Protein AF-A0A0R2RGR4-F1 (afdb_monomer_lite)

Foldseek 3Di:
DDDFAPCCVVVVFDPPDCVRDDDLVSQKAFPDWFFWKKWWAFQDDDDQKTWIWIDTPDDIDIDIDGAFFKWWWAQDPVGIDIDRDPVVLQVVQDPPDHPSDTWIKHFHDKAWDWDWDQDPVVRDTDTDTQIWTWMWTPFQQTDIDTWGQDPVSPTPTDMAGFIFTKMAGPPPPPGIDDRDTQRDWDDDPNWIWHFPDDDRAWTWIATPPPRDIGIGGHD

Organism: NCBI:txid1655590

pLDDT: mean 77.42, std 14.48, range [37.5, 94.25]

Sequence (219 aa):
MAFTNLEEFEKKTDPRDPKSSPSKWVKVKIASVDPAKMAVSFSGKSEGRYTLRFKSVRKPKDVDVVIGDQLWVLATGKGVEIVKSAEEAKAKAGGTNACPHAIAIGVKEYKEDKGIKMDERTKTENEYDDSALVLERKDGLGGTVALKIDERGKSRGVEWSVGDVRLISLVPGEGEMGPFRVGQTFPYAERTFGVMEATGQKVTLRIEPGGEMVTILPK

Radius of gyration: 21.57 Å; chains: 1; bounding box: 55×38×68 Å

Structure (mmCIF, N/CA/C/O backbone):
data_AF-A0A0R2RGR4-F1
#
_entry.id   AF-A0A0R2RGR4-F1
#
loop_
_atom_site.group_PDB
_atom_site.id
_atom_site.type_symbol
_atom_site.label_atom_id
_atom_site.label_alt_id
_atom_site.label_comp_id
_atom_site.label_asym_id
_atom_site.label_entity_id
_atom_site.label_seq_id
_atom_site.pdbx_PDB_ins_code
_atom_site.Cartn_x
_atom_site.Cartn_y
_atom_site.Cartn_z
_atom_site.occupancy
_atom_site.B_iso_or_equiv
_atom_site.auth_seq_id
_atom_site.auth_comp_id
_atom_site.auth_asym_id
_atom_site.auth_atom_id
_atom_site.pdbx_PDB_model_num
ATOM 1 N N . MET A 1 1 ? 34.657 -7.736 -15.053 1.00 39.34 1 MET A N 1
ATOM 2 C CA . MET A 1 1 ? 33.292 -8.067 -15.516 1.00 39.34 1 MET A CA 1
ATOM 3 C C . MET A 1 1 ? 32.496 -8.431 -14.280 1.00 39.34 1 MET A C 1
ATOM 5 O O . MET A 1 1 ? 32.871 -9.384 -13.618 1.00 39.34 1 MET A O 1
ATOM 9 N N . ALA A 1 2 ? 31.526 -7.602 -13.899 1.00 37.50 2 ALA A N 1
ATOM 10 C CA . ALA A 1 2 ? 30.761 -7.776 -12.667 1.00 37.50 2 ALA A CA 1
ATOM 11 C C . ALA A 1 2 ? 29.381 -8.339 -13.015 1.00 37.50 2 ALA A C 1
ATOM 13 O O . ALA A 1 2 ? 28.654 -7.728 -13.805 1.00 37.50 2 ALA A O 1
ATOM 14 N N . PHE A 1 3 ? 29.077 -9.506 -12.452 1.00 43.38 3 PHE A N 1
ATOM 15 C CA . PHE A 1 3 ? 27.769 -10.149 -12.511 1.00 43.38 3 PHE A CA 1
ATOM 16 C C . PHE A 1 3 ? 26.695 -9.192 -11.974 1.00 43.38 3 PHE A C 1
ATOM 18 O O . PHE A 1 3 ? 26.941 -8.433 -11.038 1.00 43.38 3 PHE A O 1
ATOM 25 N N . THR A 1 4 ? 25.536 -9.161 -12.626 1.00 50.09 4 THR A N 1
ATOM 26 C CA . THR A 1 4 ? 24.473 -8.170 -12.397 1.00 50.09 4 THR A CA 1
ATOM 27 C C . THR A 1 4 ? 23.305 -8.703 -11.573 1.00 50.09 4 THR A C 1
ATOM 29 O O . THR A 1 4 ? 22.439 -7.923 -11.181 1.00 50.09 4 THR A O 1
ATOM 32 N N . ASN A 1 5 ? 23.316 -10.003 -11.265 1.00 54.22 5 ASN A N 1
ATOM 33 C CA . ASN A 1 5 ? 22.366 -10.682 -10.388 1.00 54.22 5 ASN A CA 1
ATOM 34 C C . ASN A 1 5 ? 23.015 -11.941 -9.755 1.00 54.22 5 ASN A C 1
ATOM 36 O O . ASN A 1 5 ? 23.989 -12.474 -10.289 1.00 54.22 5 ASN A O 1
ATOM 40 N N . LEU A 1 6 ? 22.473 -12.422 -8.630 1.00 52.12 6 LEU A N 1
ATOM 41 C CA . LEU A 1 6 ? 22.938 -13.584 -7.861 1.00 52.12 6 LEU A CA 1
ATOM 42 C C . LEU A 1 6 ? 22.940 -14.878 -8.699 1.00 52.12 6 LEU A C 1
ATOM 44 O O . LEU A 1 6 ? 23.890 -15.651 -8.634 1.00 52.12 6 LEU A O 1
ATOM 48 N N . GLU A 1 7 ? 21.941 -15.063 -9.569 1.00 51.47 7 GLU A N 1
ATOM 49 C CA . GLU A 1 7 ? 21.897 -16.207 -10.494 1.00 51.47 7 GLU A CA 1
ATOM 50 C C . GLU A 1 7 ? 23.059 -16.220 -11.498 1.00 51.47 7 GLU A C 1
ATOM 52 O O . GLU A 1 7 ? 23.574 -17.291 -11.818 1.00 51.47 7 GLU A O 1
ATOM 57 N N . GLU A 1 8 ? 23.494 -15.054 -11.994 1.00 49.50 8 GLU A N 1
ATOM 58 C CA . GLU A 1 8 ? 24.638 -14.976 -12.914 1.00 49.50 8 GLU A CA 1
ATOM 59 C C . GLU A 1 8 ? 25.951 -15.343 -12.205 1.00 49.50 8 GLU A C 1
ATOM 61 O O . GLU A 1 8 ? 26.842 -15.934 -12.819 1.00 49.50 8 GLU A O 1
ATOM 66 N N . PHE A 1 9 ? 26.063 -15.024 -10.911 1.00 52.41 9 PHE A N 1
ATOM 67 C CA . PHE A 1 9 ? 27.214 -15.381 -10.082 1.00 52.41 9 PHE A CA 1
ATOM 68 C C . PHE A 1 9 ? 27.264 -16.890 -9.796 1.00 52.41 9 PHE A C 1
ATOM 70 O O . PHE A 1 9 ? 28.331 -17.498 -9.879 1.00 52.41 9 PHE A O 1
ATOM 77 N N . GLU A 1 10 ? 26.116 -17.511 -9.517 1.00 53.00 10 GLU A N 1
ATOM 78 C CA . GLU A 1 10 ? 26.036 -18.941 -9.197 1.00 53.00 10 GLU A CA 1
ATOM 79 C C . GLU A 1 10 ? 26.157 -19.849 -10.432 1.00 53.00 10 GLU A C 1
ATOM 81 O O . GLU A 1 10 ? 26.767 -20.917 -10.349 1.00 53.00 10 GLU A O 1
ATOM 86 N N . LYS A 1 11 ? 25.630 -19.438 -11.597 1.00 55.47 11 LYS A N 1
ATOM 87 C CA . LYS A 1 11 ? 25.557 -20.299 -12.796 1.00 55.47 11 LYS A CA 1
ATOM 88 C C . LYS A 1 11 ? 26.727 -20.170 -13.782 1.00 55.47 11 LYS A C 1
ATOM 90 O O . LYS A 1 11 ? 26.746 -20.909 -14.763 1.00 55.47 11 LYS A O 1
ATOM 95 N N . LYS A 1 12 ? 27.712 -19.286 -13.549 1.00 53.50 12 LYS A N 1
ATOM 96 C CA . LYS A 1 12 ? 28.886 -19.071 -14.437 1.00 53.50 12 LYS A CA 1
ATOM 97 C C . LYS A 1 12 ? 28.521 -18.911 -15.929 1.00 53.50 12 LYS A C 1
ATOM 99 O O . LYS A 1 12 ? 29.231 -19.402 -16.804 1.00 53.50 12 LYS A O 1
ATOM 104 N N . THR A 1 13 ? 27.410 -18.251 -16.234 1.00 49.69 13 THR A N 1
ATOM 105 C CA . THR A 1 13 ? 26.952 -18.041 -17.616 1.00 49.69 13 THR A CA 1
ATOM 106 C C . THR A 1 13 ? 27.739 -16.928 -18.309 1.00 49.69 13 THR A C 1
ATOM 108 O O . THR A 1 13 ? 28.077 -15.927 -17.675 1.00 49.69 13 THR A O 1
ATOM 111 N N . ASP A 1 14 ? 28.021 -17.085 -19.609 1.00 47.53 14 ASP A N 1
ATOM 112 C CA . ASP A 1 14 ? 28.746 -16.086 -20.405 1.00 47.53 14 ASP A CA 1
ATOM 113 C C . ASP A 1 14 ? 27.842 -14.870 -20.712 1.00 47.53 14 ASP A C 1
ATOM 115 O O . ASP A 1 14 ? 26.842 -15.010 -21.425 1.00 47.53 14 ASP A O 1
ATOM 119 N N . PRO A 1 15 ? 28.185 -13.660 -20.230 1.00 46.03 15 PRO A N 1
ATOM 120 C CA . PRO A 1 15 ? 27.394 -12.446 -20.439 1.00 46.03 15 PRO A CA 1
ATOM 121 C C . PRO A 1 15 ? 27.375 -11.941 -21.895 1.00 46.03 15 PRO A C 1
ATOM 123 O O . PRO A 1 15 ? 26.730 -10.928 -22.179 1.00 46.03 15 PRO A O 1
ATOM 126 N N . ARG A 1 16 ? 28.096 -12.589 -22.822 1.00 47.25 16 ARG A N 1
ATOM 127 C CA . ARG A 1 16 ? 28.163 -12.224 -24.248 1.00 47.25 16 ARG A CA 1
ATOM 128 C C . ARG A 1 16 ? 27.383 -13.158 -25.174 1.00 47.25 16 ARG A C 1
ATOM 130 O O . ARG A 1 16 ? 27.209 -12.800 -26.337 1.00 47.25 16 ARG A O 1
ATOM 137 N N . ASP A 1 17 ? 26.885 -14.296 -24.689 1.00 47.41 17 ASP A N 1
ATOM 138 C CA . ASP A 1 17 ? 26.067 -15.219 -25.482 1.00 47.41 17 ASP A CA 1
ATOM 139 C C . ASP A 1 17 ? 24.559 -15.010 -25.195 1.00 47.41 17 ASP A C 1
ATOM 141 O O . ASP A 1 17 ? 24.085 -15.297 -24.089 1.00 47.41 17 ASP A O 1
ATOM 145 N N . PRO A 1 18 ? 23.762 -14.533 -26.175 1.00 44.47 18 PRO A N 1
ATOM 146 C CA . PRO A 1 18 ? 22.318 -14.338 -26.034 1.00 44.47 18 PRO A CA 1
ATOM 147 C C . PRO A 1 18 ? 21.523 -15.625 -25.769 1.00 44.47 18 PRO A C 1
ATOM 149 O O . PRO A 1 18 ? 20.381 -15.524 -25.322 1.00 44.47 18 PRO A O 1
ATOM 152 N N . LYS A 1 19 ? 22.084 -16.807 -26.074 1.00 45.72 19 LYS A N 1
ATOM 153 C CA . LYS A 1 19 ? 21.464 -18.123 -25.833 1.00 45.72 19 LYS A CA 1
ATOM 154 C C . LYS A 1 19 ? 21.898 -18.761 -24.511 1.00 45.72 19 LYS A C 1
ATOM 156 O O . LYS A 1 19 ? 21.168 -19.603 -23.999 1.00 45.72 19 LYS A O 1
ATOM 161 N N . SER A 1 20 ? 23.043 -18.351 -23.960 1.00 39.31 20 SER A N 1
ATOM 162 C CA . SER A 1 20 ? 23.521 -18.759 -22.629 1.00 39.31 20 SER A CA 1
ATOM 163 C C . SER A 1 20 ? 23.151 -17.764 -21.521 1.00 39.31 20 SER A C 1
ATOM 165 O O . SER A 1 20 ? 23.358 -18.066 -20.345 1.00 39.31 20 SER A O 1
ATOM 167 N N . SER A 1 21 ? 22.641 -16.579 -21.872 1.00 39.69 21 SER A N 1
ATOM 168 C CA . SER A 1 21 ? 22.222 -15.558 -20.909 1.00 39.69 21 SER A CA 1
ATOM 169 C C . SER A 1 21 ? 20.973 -16.007 -20.147 1.00 39.69 21 SER A C 1
ATOM 171 O O . SER A 1 21 ? 20.024 -16.478 -20.785 1.00 39.69 21 SER A O 1
ATOM 173 N N . PRO A 1 22 ? 20.899 -15.806 -18.817 1.00 45.53 22 PRO A N 1
ATOM 174 C CA . PRO A 1 22 ? 19.626 -15.918 -18.128 1.00 45.53 22 PRO A CA 1
ATOM 175 C C . PRO A 1 22 ? 18.652 -14.923 -18.772 1.00 45.53 22 PRO A C 1
ATOM 177 O O . PRO A 1 22 ? 19.041 -13.871 -19.283 1.00 45.53 22 PRO A O 1
ATOM 180 N N . SER A 1 23 ? 17.402 -15.350 -18.863 1.00 52.28 23 SER A N 1
ATOM 181 C CA . SER A 1 23 ? 16.339 -14.834 -19.721 1.00 52.28 23 SER A CA 1
ATOM 182 C C . SER A 1 23 ? 16.314 -13.313 -19.945 1.00 52.28 23 SER A C 1
ATOM 184 O O . SER A 1 23 ? 16.642 -12.537 -19.057 1.00 52.28 23 SER A O 1
ATOM 186 N N . LYS A 1 24 ? 15.837 -12.854 -21.115 1.00 51.97 24 LYS A N 1
ATOM 187 C CA . LYS A 1 24 ? 15.801 -11.428 -21.534 1.00 51.97 24 LYS A CA 1
ATOM 188 C C . LYS A 1 24 ? 15.300 -10.437 -20.463 1.00 51.97 24 LYS A C 1
ATOM 190 O O . LYS A 1 24 ? 15.731 -9.288 -20.462 1.00 51.97 24 LYS A O 1
ATOM 195 N N . TRP A 1 25 ? 14.445 -10.872 -19.539 1.00 54.69 25 TRP A N 1
ATOM 196 C CA . TRP A 1 25 ? 13.948 -10.072 -18.419 1.00 54.69 25 TRP A CA 1
ATOM 197 C C . TRP A 1 25 ? 14.942 -9.809 -17.272 1.00 54.69 25 TRP A C 1
ATOM 199 O O . TRP A 1 25 ? 14.687 -8.945 -16.440 1.00 54.69 25 TRP A O 1
ATOM 209 N N . VAL A 1 26 ? 16.095 -10.482 -17.243 1.00 58.16 26 VAL A N 1
ATOM 210 C CA . VAL A 1 26 ? 17.192 -10.259 -16.276 1.00 58.16 26 VAL A CA 1
ATOM 211 C C . VAL A 1 26 ? 18.027 -9.016 -16.640 1.00 58.16 26 VAL A C 1
ATOM 213 O O . VAL A 1 26 ? 18.850 -8.542 -15.864 1.00 58.16 26 VAL A O 1
ATOM 216 N N . LYS A 1 27 ? 17.766 -8.406 -17.804 1.00 74.31 27 LYS A N 1
ATOM 217 C CA . LYS A 1 27 ? 18.448 -7.207 -18.315 1.00 74.31 27 LYS A CA 1
ATOM 218 C C . LYS A 1 27 ? 17.877 -5.895 -17.765 1.00 74.31 27 LYS A C 1
ATOM 220 O O . LYS A 1 27 ? 17.753 -4.932 -18.513 1.00 74.31 27 LYS A O 1
ATOM 225 N N . VAL A 1 28 ? 17.525 -5.838 -16.486 1.00 79.12 28 VAL A N 1
ATOM 226 C CA . VAL A 1 28 ? 16.966 -4.630 -15.859 1.00 79.12 28 VAL A CA 1
ATOM 227 C C . VAL A 1 28 ? 17.872 -4.164 -14.726 1.00 79.12 28 VAL A C 1
ATOM 229 O O . VAL A 1 28 ? 18.381 -4.973 -13.956 1.00 79.12 28 VAL A O 1
ATOM 232 N N . LYS A 1 29 ? 18.085 -2.850 -14.616 1.00 84.88 29 LYS A N 1
ATOM 233 C CA . LYS A 1 29 ? 18.793 -2.225 -13.488 1.00 84.88 29 LYS A CA 1
ATOM 234 C C . LYS A 1 29 ? 17.942 -1.174 -12.804 1.00 84.88 29 LYS A C 1
ATOM 236 O O . LYS A 1 29 ? 17.040 -0.610 -13.413 1.00 84.88 29 LYS A O 1
ATOM 241 N N . ILE A 1 30 ? 18.299 -0.857 -11.565 1.00 86.00 30 ILE A N 1
ATOM 242 C CA . ILE A 1 30 ? 17.760 0.296 -10.848 1.00 86.00 30 ILE A CA 1
ATOM 243 C C . ILE A 1 30 ? 18.356 1.574 -11.456 1.00 86.00 30 ILE A C 1
ATOM 245 O O . ILE A 1 30 ? 19.576 1.730 -11.474 1.00 86.00 30 ILE A O 1
ATOM 249 N N . ALA A 1 31 ? 17.502 2.468 -11.959 1.00 86.44 31 ALA A N 1
ATOM 250 C CA . ALA A 1 31 ? 17.882 3.832 -12.333 1.00 86.44 31 ALA A CA 1
ATOM 251 C C . ALA A 1 31 ? 17.903 4.717 -11.084 1.00 86.44 31 ALA A C 1
ATOM 253 O O . ALA A 1 31 ? 18.895 5.369 -10.770 1.00 86.44 31 ALA A O 1
ATOM 254 N N . SER A 1 32 ? 16.786 4.708 -10.357 1.00 84.19 32 SER A N 1
ATOM 255 C CA . SER A 1 32 ? 16.613 5.427 -9.105 1.00 84.19 32 SER A CA 1
ATOM 256 C C . SER A 1 32 ? 15.432 4.863 -8.321 1.00 84.19 32 SER A C 1
ATOM 258 O O . SER A 1 32 ? 14.500 4.279 -8.879 1.00 84.19 32 SER A O 1
ATOM 260 N N . VAL A 1 33 ? 15.489 5.034 -7.004 1.00 83.19 33 VAL A N 1
ATOM 261 C CA . VAL A 1 33 ? 14.385 4.753 -6.087 1.00 83.19 33 VAL A CA 1
ATOM 262 C C . VAL A 1 33 ? 14.214 5.988 -5.221 1.00 83.19 33 VAL A C 1
ATOM 264 O O . VAL A 1 33 ? 15.149 6.370 -4.520 1.00 83.19 33 VAL A O 1
ATOM 267 N N . ASP A 1 34 ? 13.038 6.604 -5.274 1.00 83.06 34 ASP A N 1
ATOM 268 C CA . ASP A 1 34 ? 12.638 7.652 -4.341 1.00 83.06 34 ASP A CA 1
ATOM 269 C C . ASP A 1 34 ? 11.916 6.999 -3.154 1.00 83.06 34 ASP A C 1
ATOM 271 O O . ASP A 1 34 ? 10.796 6.507 -3.317 1.00 83.06 34 ASP A O 1
ATOM 275 N N . PRO A 1 35 ? 12.532 6.917 -1.962 1.00 73.06 35 PRO A N 1
ATOM 276 C CA . PRO A 1 35 ? 11.923 6.254 -0.822 1.00 73.06 35 PRO A CA 1
ATOM 277 C C . PRO A 1 35 ? 10.830 7.136 -0.200 1.00 73.06 35 PRO A C 1
ATOM 279 O O . PRO A 1 35 ? 11.067 7.860 0.764 1.00 73.06 35 PRO A O 1
ATOM 282 N N . ALA A 1 36 ? 9.596 7.023 -0.696 1.00 80.25 36 ALA A N 1
ATOM 283 C CA . ALA A 1 36 ? 8.425 7.607 -0.044 1.00 80.25 36 ALA A CA 1
ATOM 284 C C . ALA A 1 36 ? 7.620 6.545 0.713 1.00 80.25 36 ALA A C 1
ATOM 286 O O . ALA A 1 36 ? 7.352 5.451 0.208 1.00 80.25 36 ALA A O 1
ATOM 287 N N . LYS A 1 37 ? 7.194 6.892 1.930 1.00 84.31 37 LYS A N 1
ATOM 288 C CA . LYS A 1 37 ? 6.367 6.037 2.783 1.00 84.31 37 LYS A CA 1
ATOM 289 C C . LYS A 1 37 ? 5.089 6.742 3.211 1.00 84.31 37 LYS A C 1
ATOM 291 O O . LYS A 1 37 ? 5.050 7.965 3.366 1.00 84.31 37 LYS A O 1
ATOM 296 N N . MET A 1 38 ? 4.050 5.950 3.426 1.00 87.56 38 MET A N 1
ATOM 297 C CA . MET A 1 38 ? 2.759 6.394 3.925 1.00 87.56 38 MET A CA 1
ATOM 298 C C . MET A 1 38 ? 2.308 5.474 5.051 1.00 87.56 38 MET A C 1
ATOM 300 O O . MET A 1 38 ? 2.192 4.269 4.859 1.00 87.56 38 MET A O 1
ATOM 304 N N . ALA A 1 39 ? 2.014 6.047 6.212 1.00 88.06 39 ALA A N 1
ATOM 305 C CA . ALA A 1 39 ? 1.362 5.337 7.296 1.00 88.06 39 ALA A CA 1
ATOM 306 C C . ALA A 1 39 ? -0.160 5.457 7.158 1.00 88.06 39 ALA A C 1
ATOM 308 O O . ALA A 1 39 ? -0.682 6.554 6.945 1.00 88.06 39 ALA A O 1
ATOM 309 N N . VAL A 1 40 ? -0.860 4.338 7.308 1.00 90.06 40 VAL A N 1
ATOM 310 C CA . VAL A 1 40 ? -2.321 4.274 7.379 1.00 90.06 40 VAL A CA 1
ATOM 311 C C . VAL A 1 40 ? -2.705 3.764 8.751 1.00 90.06 40 VAL A C 1
ATOM 313 O O . VAL A 1 40 ? -2.267 2.689 9.161 1.00 90.06 40 VAL A O 1
ATOM 316 N N . SER A 1 41 ? -3.512 4.531 9.468 1.00 89.62 41 SER A N 1
ATOM 317 C CA . SER A 1 41 ? -3.947 4.188 10.812 1.00 89.62 41 SER A CA 1
ATOM 318 C C . SER A 1 41 ? -5.439 4.350 11.022 1.00 89.62 41 SER A C 1
ATOM 320 O O . SER A 1 41 ? -6.106 5.127 10.349 1.00 89.62 41 SER A O 1
ATOM 322 N N . PHE A 1 42 ? -5.946 3.619 12.008 1.00 88.44 42 PHE A N 1
ATOM 323 C CA . PHE A 1 42 ? -7.296 3.779 12.516 1.00 88.44 42 PHE A CA 1
ATOM 324 C C . PHE A 1 42 ? -7.272 4.826 13.637 1.00 88.44 42 PHE A C 1
ATOM 326 O O . PHE A 1 42 ? -6.637 4.614 14.670 1.00 88.44 42 PHE A O 1
ATOM 333 N N . SER A 1 43 ? -7.861 6.000 13.391 1.00 85.00 43 SER A N 1
ATOM 334 C CA . SER A 1 43 ? -7.727 7.175 14.267 1.00 85.00 43 SER A CA 1
ATOM 335 C C . SER A 1 43 ? -8.951 7.467 15.124 1.00 85.00 43 SER A C 1
ATOM 337 O O . SER A 1 43 ? -8.849 8.264 16.052 1.00 85.00 43 SER A O 1
ATOM 339 N N . GLY A 1 44 ? -10.098 6.863 14.825 1.00 84.00 44 GLY A N 1
ATOM 340 C CA . GLY A 1 44 ? -11.311 7.072 15.605 1.00 84.00 44 GLY A CA 1
ATOM 341 C C . GLY A 1 44 ? -12.490 6.274 15.076 1.00 84.00 44 GLY A C 1
ATOM 342 O O . GLY A 1 44 ? -12.487 5.830 13.931 1.00 84.00 44 GLY A O 1
ATOM 343 N N . LYS A 1 45 ? -13.502 6.103 15.923 1.00 86.31 45 LYS A N 1
ATOM 344 C CA . LYS A 1 45 ? -14.779 5.476 15.580 1.00 86.31 45 LYS A CA 1
ATOM 345 C C . LYS A 1 45 ? -15.932 6.298 16.146 1.00 86.31 45 LYS A C 1
ATOM 347 O O . LYS A 1 45 ? -15.816 6.857 17.232 1.00 86.31 45 LYS A O 1
ATOM 352 N N . SER A 1 46 ? -17.025 6.350 15.402 1.00 83.25 46 SER A N 1
ATOM 353 C CA . SER A 1 46 ? -18.333 6.882 15.798 1.00 83.25 46 SER A CA 1
ATOM 354 C C . SER A 1 46 ? -19.415 5.911 15.308 1.00 83.25 46 SER A C 1
ATOM 356 O O . SER A 1 46 ? -19.088 4.941 14.625 1.00 83.25 46 SER A O 1
ATOM 358 N N . GLU A 1 47 ? -20.680 6.095 15.687 1.00 83.25 47 GLU A N 1
ATOM 359 C CA . GLU A 1 47 ? -21.764 5.147 15.378 1.00 83.25 47 GLU A CA 1
ATOM 360 C C . GLU A 1 47 ? -21.806 4.755 13.886 1.00 83.25 47 GLU A C 1
ATOM 362 O O . GLU A 1 47 ? -22.185 5.542 13.018 1.00 83.25 47 GLU A O 1
ATOM 367 N N . GLY A 1 48 ? -21.360 3.529 13.579 1.00 82.62 48 GLY A N 1
ATOM 368 C CA . GLY A 1 48 ? -21.296 2.983 12.218 1.00 82.62 48 GLY A CA 1
ATOM 369 C C . GLY A 1 48 ? -20.266 3.630 11.278 1.00 82.62 48 GLY A C 1
ATOM 370 O O . GLY A 1 48 ? -20.254 3.304 10.092 1.00 82.62 48 GLY A O 1
ATOM 371 N N . ARG A 1 49 ? -19.405 4.532 11.769 1.00 91.19 49 ARG A N 1
ATOM 372 C CA . ARG A 1 49 ? -18.398 5.254 10.975 1.00 91.19 49 ARG A CA 1
ATOM 373 C C . ARG A 1 49 ? -17.012 5.142 11.593 1.00 91.19 49 ARG A C 1
ATOM 375 O O . ARG A 1 49 ? -16.828 5.265 12.802 1.00 91.19 49 ARG A O 1
ATOM 382 N N . TYR A 1 50 ? -16.016 4.987 10.739 1.00 91.00 50 TYR A N 1
ATOM 383 C CA . TYR A 1 50 ? -14.624 4.816 11.128 1.00 91.00 50 TYR A CA 1
ATOM 384 C C . TYR A 1 50 ? -13.777 5.894 10.471 1.00 91.00 50 TYR A C 1
ATOM 386 O O . TYR A 1 50 ? -13.984 6.217 9.307 1.00 91.00 50 TYR A O 1
ATOM 394 N N . THR A 1 51 ? -12.797 6.424 11.189 1.00 91.25 51 THR A N 1
ATOM 395 C CA . THR A 1 51 ? -11.879 7.429 10.656 1.00 91.25 51 THR A CA 1
ATOM 396 C C . THR A 1 51 ? -10.525 6.783 10.396 1.00 91.25 51 THR A C 1
ATOM 398 O O . THR A 1 51 ? -9.871 6.266 11.309 1.00 91.25 51 THR A O 1
ATOM 401 N N . LEU A 1 52 ? -10.100 6.815 9.135 1.00 91.44 52 LEU A N 1
ATOM 402 C CA . LEU A 1 52 ? -8.766 6.423 8.704 1.00 91.44 52 LEU A CA 1
ATOM 403 C C . LEU A 1 52 ? -7.880 7.656 8.577 1.00 91.44 52 LEU A C 1
ATOM 405 O O . LEU A 1 52 ? -8.248 8.628 7.922 1.00 91.44 52 LEU A O 1
ATOM 409 N N . ARG A 1 53 ? -6.680 7.587 9.144 1.00 90.50 53 ARG A N 1
ATOM 410 C CA . ARG A 1 53 ? -5.658 8.622 9.040 1.00 90.50 53 ARG A CA 1
ATOM 411 C C . ARG A 1 53 ? -4.544 8.169 8.112 1.00 90.50 53 ARG A C 1
ATOM 413 O O . ARG A 1 53 ? -3.877 7.167 8.356 1.00 90.50 53 ARG A O 1
ATOM 420 N N . PHE A 1 54 ? -4.302 8.962 7.079 1.00 89.81 54 PHE A N 1
ATOM 421 C CA . PHE A 1 54 ? -3.215 8.789 6.124 1.00 89.81 54 PHE A CA 1
ATOM 422 C C . PHE A 1 54 ? -2.133 9.819 6.422 1.00 89.81 54 PHE A C 1
ATOM 424 O O . PHE A 1 54 ? -2.361 11.025 6.317 1.00 89.81 54 PHE A O 1
ATOM 431 N N . LYS A 1 55 ? -0.941 9.363 6.797 1.00 86.19 55 LYS A N 1
ATOM 432 C CA . LYS A 1 55 ? 0.200 10.227 7.104 1.00 86.19 55 LYS A CA 1
ATOM 433 C C . LYS A 1 55 ? 1.336 9.953 6.127 1.00 86.19 55 LYS A C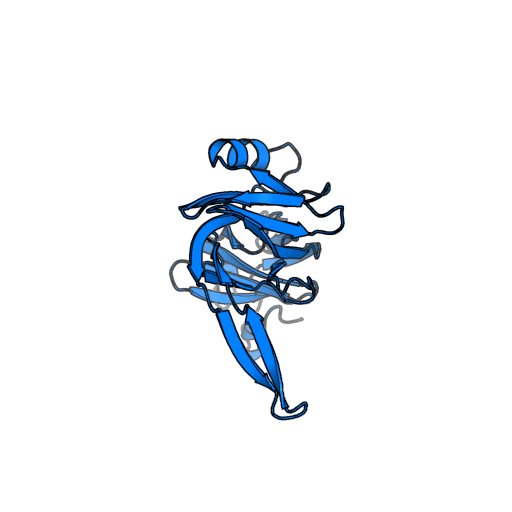 1
ATOM 435 O O . LYS A 1 55 ? 1.816 8.831 6.035 1.00 86.19 55 LYS A O 1
ATOM 440 N N . SER A 1 56 ? 1.791 10.991 5.435 1.00 82.25 56 SER A N 1
ATOM 441 C CA . SER A 1 56 ? 3.034 10.980 4.655 1.00 82.25 56 SER A CA 1
ATOM 442 C C . SER A 1 56 ? 3.984 12.061 5.185 1.00 82.25 56 SER A C 1
ATOM 444 O O . SER A 1 56 ? 3.857 12.476 6.336 1.00 82.25 56 SER A O 1
ATOM 446 N N . VAL A 1 57 ? 4.935 12.533 4.372 1.00 69.62 57 VAL A N 1
ATOM 447 C CA . VAL A 1 57 ? 5.915 13.576 4.744 1.00 69.62 57 VAL A CA 1
ATOM 448 C C . VAL A 1 57 ? 5.244 14.898 5.167 1.00 69.62 57 VAL A C 1
ATOM 450 O O . VAL A 1 57 ? 5.828 15.684 5.909 1.00 69.62 57 VAL A O 1
ATOM 453 N N . ARG A 1 58 ? 4.007 15.157 4.720 1.00 72.88 58 ARG A N 1
ATOM 454 C CA . ARG A 1 58 ? 3.233 16.367 5.054 1.00 72.88 58 ARG A CA 1
ATOM 455 C C . ARG A 1 58 ? 2.126 16.092 6.084 1.00 72.88 58 ARG A C 1
ATOM 457 O O . ARG A 1 58 ? 2.081 15.043 6.721 1.00 72.88 58 ARG A O 1
ATOM 464 N N . LYS A 1 59 ? 1.232 17.072 6.265 1.00 80.00 59 LYS A N 1
ATOM 465 C CA . LYS A 1 59 ? 0.096 17.021 7.194 1.00 80.00 59 LYS A CA 1
ATOM 466 C C . LYS A 1 59 ? -0.725 15.732 6.991 1.00 80.00 59 LYS A C 1
ATOM 468 O O . LYS A 1 59 ? -1.037 15.410 5.843 1.00 80.00 59 LYS A O 1
ATOM 473 N N . PRO A 1 60 ? -1.083 15.015 8.074 1.00 84.31 60 PRO A N 1
ATOM 474 C CA . PRO A 1 60 ? -1.956 13.854 7.976 1.00 84.31 60 PRO A CA 1
ATOM 475 C C . PRO A 1 60 ? -3.328 14.249 7.427 1.00 84.31 60 PRO A C 1
ATOM 477 O O . PRO A 1 60 ? -3.797 15.371 7.641 1.00 84.31 60 PRO A O 1
ATOM 480 N N . LYS A 1 61 ? -3.962 13.313 6.726 1.00 88.56 61 LYS A N 1
ATOM 481 C CA . LYS A 1 61 ? -5.303 13.455 6.172 1.00 88.56 61 LYS A CA 1
ATOM 482 C C . LYS A 1 61 ? -6.210 12.387 6.761 1.00 88.56 61 LYS A C 1
ATOM 484 O O . LYS A 1 61 ? -5.934 11.200 6.611 1.00 88.56 61 LYS A O 1
ATOM 489 N N . ASP A 1 62 ? -7.283 12.836 7.392 1.00 90.75 62 ASP A N 1
ATOM 490 C CA . ASP A 1 62 ? -8.291 11.973 7.994 1.00 90.75 62 ASP A CA 1
ATOM 491 C C . ASP A 1 62 ? -9.462 11.818 7.018 1.00 90.75 62 ASP A C 1
ATOM 493 O O . ASP A 1 62 ? -9.844 12.773 6.334 1.00 90.75 62 ASP A O 1
ATOM 497 N N . VAL A 1 63 ? -9.983 10.600 6.902 1.00 92.19 63 VAL A N 1
ATOM 498 C CA . VAL A 1 63 ? -11.083 10.245 6.003 1.00 92.19 63 VAL A CA 1
ATOM 499 C C . VAL A 1 63 ? -12.055 9.349 6.746 1.00 92.19 63 VAL A C 1
ATOM 501 O O . VAL A 1 63 ? -11.668 8.290 7.241 1.00 92.19 63 VAL A O 1
ATOM 504 N N . ASP A 1 64 ? -13.321 9.751 6.764 1.00 93.31 64 ASP A N 1
ATOM 505 C CA . ASP A 1 64 ? -14.394 8.934 7.313 1.00 93.31 64 ASP A CA 1
ATOM 506 C C . ASP A 1 64 ? -14.889 7.909 6.288 1.00 93.31 64 ASP A C 1
ATOM 508 O O . ASP A 1 64 ? -15.144 8.213 5.109 1.00 93.31 64 ASP A O 1
ATOM 512 N N . VAL A 1 65 ? -15.032 6.678 6.765 1.00 93.00 65 VAL A N 1
ATOM 513 C CA . VAL A 1 65 ? -15.438 5.508 5.996 1.00 93.00 65 VAL A CA 1
ATOM 514 C C . VAL A 1 65 ? -16.491 4.694 6.732 1.00 93.00 65 VAL A C 1
ATOM 516 O O . VAL A 1 65 ? -16.593 4.724 7.960 1.00 93.00 65 VAL A O 1
ATOM 519 N N . VAL A 1 66 ? -17.249 3.927 5.962 1.00 93.81 66 VAL A N 1
ATOM 520 C CA . VAL A 1 66 ? -18.157 2.887 6.458 1.00 93.81 66 VAL A CA 1
ATOM 521 C C . VAL A 1 66 ? -17.704 1.518 5.952 1.00 93.81 66 VAL A C 1
ATOM 523 O O . VAL A 1 66 ? -16.914 1.427 5.012 1.00 93.81 66 VAL A O 1
ATOM 526 N N . ILE A 1 67 ? -18.180 0.438 6.575 1.00 93.94 67 ILE A N 1
ATOM 527 C CA . ILE A 1 67 ? -17.926 -0.910 6.052 1.00 93.94 67 ILE A CA 1
ATOM 528 C C . ILE A 1 67 ? -18.510 -1.022 4.639 1.00 93.94 67 ILE A C 1
ATOM 530 O O . ILE A 1 67 ? -19.635 -0.596 4.393 1.00 93.94 67 ILE A O 1
ATOM 534 N N . GLY A 1 68 ? -17.733 -1.587 3.716 1.00 92.38 68 GLY A N 1
ATOM 535 C CA . GLY A 1 68 ? -18.072 -1.682 2.299 1.00 92.38 68 GLY A CA 1
ATOM 536 C C . GLY A 1 68 ? -17.546 -0.527 1.442 1.00 92.38 68 GLY A C 1
ATOM 537 O O . GLY A 1 68 ? -17.540 -0.665 0.219 1.00 92.38 68 GLY A O 1
ATOM 538 N N . ASP A 1 69 ? -17.050 0.569 2.038 1.00 93.31 69 ASP A N 1
ATOM 539 C CA . ASP A 1 69 ? -16.442 1.661 1.269 1.00 93.31 69 ASP A CA 1
ATOM 540 C C . ASP A 1 69 ? -15.217 1.170 0.485 1.00 93.31 69 ASP A C 1
ATOM 542 O O . ASP A 1 69 ? -14.413 0.356 0.957 1.00 93.31 69 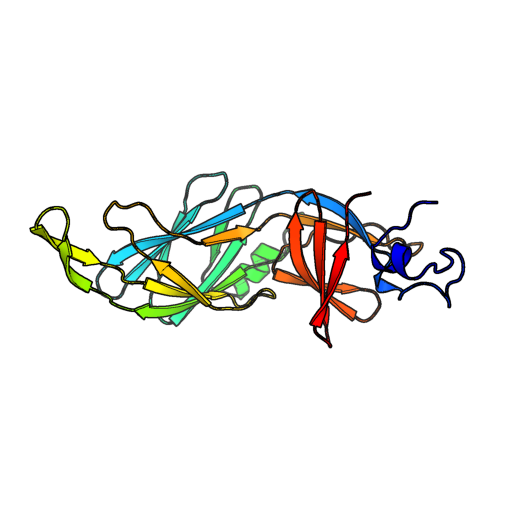ASP A O 1
ATOM 546 N N . GLN A 1 70 ? -15.038 1.745 -0.705 1.00 92.56 70 GLN A N 1
ATOM 547 C CA . GLN A 1 70 ? -13.821 1.608 -1.489 1.00 92.56 70 GLN A CA 1
ATOM 548 C C . GLN A 1 70 ? -13.151 2.973 -1.651 1.00 92.56 70 GLN A C 1
ATOM 550 O O . GLN A 1 70 ? -13.776 3.957 -2.045 1.00 92.56 70 GLN A O 1
ATOM 555 N N . LEU A 1 71 ? -11.862 3.023 -1.333 1.00 92.62 71 LEU A N 1
ATOM 556 C CA . LEU A 1 71 ? -11.019 4.204 -1.437 1.00 92.62 71 LEU A CA 1
ATOM 557 C C . LEU A 1 71 ? -9.925 3.977 -2.474 1.00 92.62 71 LEU A C 1
ATOM 559 O O . LEU A 1 71 ? -9.413 2.870 -2.628 1.00 92.62 71 LEU A O 1
ATOM 563 N N . TRP A 1 72 ? -9.505 5.055 -3.122 1.00 90.31 72 TRP A N 1
ATOM 564 C CA . TRP A 1 72 ? -8.326 5.085 -3.974 1.00 90.31 72 TRP A CA 1
ATOM 565 C C . TRP A 1 72 ? -7.355 6.113 -3.426 1.00 90.31 72 TRP A C 1
ATOM 567 O O . TRP A 1 72 ? -7.691 7.292 -3.283 1.00 90.31 72 TRP A O 1
ATOM 577 N N . VAL A 1 73 ? -6.149 5.654 -3.112 1.00 88.44 73 VAL A N 1
ATOM 578 C CA . VAL A 1 73 ? -5.107 6.476 -2.508 1.00 88.44 73 VAL A CA 1
ATOM 579 C C . VAL A 1 73 ? -4.028 6.781 -3.533 1.00 88.44 73 VAL A C 1
ATOM 581 O O . VAL A 1 73 ? -3.411 5.885 -4.106 1.00 88.44 73 VAL A O 1
ATOM 584 N N . LEU A 1 74 ? -3.807 8.071 -3.753 1.00 84.69 74 LEU A N 1
ATOM 585 C CA . LEU A 1 74 ? -2.865 8.633 -4.708 1.00 84.69 74 LEU A CA 1
ATOM 586 C C . LEU A 1 74 ? -1.752 9.328 -3.923 1.00 84.69 74 LEU A C 1
ATOM 588 O O . LEU A 1 74 ? -1.965 10.381 -3.316 1.00 84.69 74 LEU A O 1
ATOM 592 N N . ALA A 1 75 ? -0.548 8.762 -3.933 1.00 77.19 75 ALA A N 1
ATOM 593 C CA . ALA A 1 75 ? 0.622 9.488 -3.454 1.00 77.19 75 ALA A CA 1
ATOM 594 C C . ALA A 1 75 ? 1.075 10.497 -4.521 1.00 77.19 75 ALA A C 1
ATOM 596 O O . ALA A 1 75 ? 1.158 10.184 -5.708 1.00 77.19 75 ALA A O 1
ATOM 597 N N . THR A 1 76 ? 1.361 11.725 -4.113 1.00 72.56 76 THR A N 1
ATOM 598 C CA . THR A 1 76 ? 1.845 12.806 -4.978 1.00 72.56 76 THR A CA 1
ATOM 599 C C . THR A 1 76 ? 3.027 13.490 -4.296 1.00 72.56 76 THR A C 1
ATOM 601 O O . THR A 1 76 ? 3.155 13.441 -3.072 1.00 72.56 76 THR A O 1
ATOM 604 N N . GLY A 1 77 ? 3.848 14.231 -5.046 1.00 66.25 77 GLY A N 1
ATOM 605 C CA . GLY A 1 77 ? 4.909 15.055 -4.443 1.00 66.25 77 GLY A CA 1
ATOM 606 C C . GLY A 1 77 ? 4.388 16.116 -3.453 1.00 66.25 77 GLY A C 1
ATOM 607 O O . GLY A 1 77 ? 5.148 16.662 -2.655 1.00 66.25 77 GLY A O 1
ATOM 608 N N . LYS A 1 78 ? 3.078 16.411 -3.466 1.00 67.88 78 LYS A N 1
ATOM 609 C CA . LYS A 1 78 ? 2.421 17.348 -2.541 1.00 67.88 78 LYS A CA 1
ATOM 610 C C . LYS A 1 78 ? 1.808 16.672 -1.310 1.00 67.88 78 LYS A C 1
ATOM 612 O O . LYS A 1 78 ? 1.322 17.392 -0.439 1.00 67.88 78 LYS A O 1
ATOM 617 N N . GLY A 1 79 ? 1.835 15.343 -1.207 1.00 74.88 79 GLY A N 1
ATOM 618 C CA . GLY A 1 79 ? 1.213 14.582 -0.124 1.00 74.88 79 GLY A CA 1
ATOM 619 C C . GLY A 1 79 ? 0.322 13.458 -0.648 1.00 74.88 79 GLY A C 1
ATOM 620 O O . GLY A 1 79 ? 0.563 12.912 -1.719 1.00 74.88 79 GLY A O 1
ATOM 621 N N . VAL A 1 80 ? -0.711 13.105 0.114 1.00 81.81 80 VAL A N 1
ATOM 622 C CA . VAL A 1 80 ? -1.634 12.018 -0.236 1.00 81.81 80 VAL A CA 1
ATOM 623 C C . VAL A 1 80 ? -2.997 12.591 -0.605 1.00 81.81 80 VAL A C 1
ATOM 625 O O . VAL A 1 80 ? -3.590 13.363 0.153 1.00 81.81 80 VAL A O 1
ATOM 628 N N . GLU A 1 81 ? -3.516 12.180 -1.754 1.00 86.00 81 GLU A N 1
ATOM 629 C CA . GLU A 1 81 ? -4.903 12.395 -2.140 1.00 86.00 81 GLU A CA 1
ATOM 630 C C . GLU A 1 81 ? -5.691 11.094 -1.980 1.00 86.00 81 GLU A C 1
ATOM 632 O O . GLU A 1 81 ? -5.203 10.016 -2.300 1.00 86.00 81 GLU A O 1
ATOM 637 N N . ILE A 1 82 ? -6.913 11.198 -1.459 1.00 88.75 82 ILE A N 1
ATOM 638 C CA . ILE A 1 82 ? -7.835 10.071 -1.311 1.00 88.75 82 ILE A CA 1
ATOM 639 C C . ILE A 1 82 ? -9.105 10.456 -2.053 1.00 88.75 82 ILE A C 1
ATOM 641 O O . ILE A 1 82 ? -9.622 11.556 -1.832 1.00 88.75 82 ILE A O 1
ATOM 645 N N . VAL A 1 83 ? -9.567 9.569 -2.928 1.00 89.44 83 VAL A N 1
ATOM 646 C CA . VAL A 1 83 ? -10.817 9.705 -3.684 1.00 89.44 83 VAL A CA 1
ATOM 647 C C . VAL A 1 83 ? -11.675 8.454 -3.492 1.00 89.44 83 VAL A C 1
ATOM 649 O O . VAL A 1 83 ? -11.150 7.381 -3.190 1.00 89.44 83 VAL A O 1
ATOM 652 N N . LYS A 1 84 ? -12.996 8.598 -3.631 1.00 86.88 84 LYS A N 1
ATOM 653 C CA . LYS A 1 84 ? -13.973 7.504 -3.465 1.00 86.88 84 LYS A CA 1
ATOM 654 C C . LYS A 1 84 ? -14.506 6.965 -4.800 1.00 86.88 84 LYS A C 1
ATOM 656 O O . LYS A 1 84 ? -15.363 6.091 -4.798 1.00 86.88 84 LYS A O 1
ATOM 661 N N . SER A 1 85 ? -14.011 7.469 -5.933 1.00 84.94 85 SER A N 1
ATOM 662 C CA . SER A 1 85 ? -14.359 6.976 -7.269 1.00 84.94 85 SER A CA 1
ATOM 663 C C . SER A 1 85 ? -13.125 6.501 -8.036 1.00 84.94 85 SER A C 1
ATOM 665 O O . SER A 1 85 ? -12.080 7.157 -8.048 1.00 84.94 85 SER A O 1
ATOM 667 N N . ALA A 1 86 ? -13.277 5.375 -8.736 1.00 80.94 86 ALA A N 1
ATOM 668 C CA . ALA A 1 86 ? -12.268 4.846 -9.649 1.00 80.94 86 ALA A CA 1
ATOM 669 C C . ALA A 1 86 ? -11.976 5.805 -10.811 1.00 80.94 86 ALA A C 1
ATOM 671 O O . ALA A 1 86 ? -10.844 5.878 -11.284 1.00 80.94 86 ALA A O 1
ATOM 672 N N . GLU A 1 87 ? -12.992 6.519 -11.294 1.00 79.94 87 GLU A N 1
ATOM 673 C CA . GLU A 1 87 ? -12.875 7.422 -12.442 1.00 79.94 87 GLU A CA 1
ATOM 674 C C . GLU A 1 87 ? -12.077 8.668 -12.071 1.00 79.94 87 GLU A C 1
ATOM 676 O O . GLU A 1 87 ? -11.160 9.054 -12.795 1.00 79.94 87 GLU A O 1
ATOM 681 N N . GLU A 1 88 ? -12.340 9.231 -10.889 1.00 80.88 88 GLU A N 1
ATOM 682 C CA . GLU A 1 88 ? -11.545 10.330 -10.337 1.00 80.88 88 GLU A CA 1
ATOM 683 C C . GLU A 1 88 ? -10.098 9.900 -10.092 1.00 80.88 88 GLU A C 1
ATOM 685 O O . GLU A 1 88 ? -9.166 10.653 -10.383 1.00 80.88 88 GLU A O 1
ATOM 690 N N . ALA A 1 89 ? -9.898 8.674 -9.595 1.00 80.56 89 ALA A N 1
ATOM 691 C CA . ALA A 1 89 ? -8.565 8.122 -9.401 1.00 80.56 89 ALA A CA 1
ATOM 692 C C . ALA A 1 89 ? -7.808 8.027 -10.729 1.00 80.56 89 ALA A C 1
ATOM 694 O O . ALA A 1 89 ? -6.666 8.471 -10.806 1.00 80.56 89 ALA A O 1
ATOM 695 N N . LYS A 1 90 ? -8.455 7.519 -11.787 1.00 74.69 90 LYS A N 1
ATOM 696 C CA . LYS A 1 90 ? -7.876 7.417 -13.136 1.00 74.69 90 LYS A CA 1
ATOM 697 C C . LYS A 1 90 ? -7.577 8.784 -13.750 1.00 74.69 90 LYS A C 1
ATOM 699 O O . LYS A 1 90 ? -6.488 8.977 -14.281 1.00 74.69 90 LYS A O 1
ATOM 704 N N . ALA A 1 91 ? -8.502 9.738 -13.647 1.00 75.19 91 ALA A N 1
ATOM 705 C CA . ALA A 1 91 ? -8.318 11.089 -14.175 1.00 75.19 91 ALA A CA 1
ATOM 706 C C . ALA A 1 91 ? -7.125 11.803 -13.520 1.00 75.19 91 ALA A C 1
ATOM 708 O O . ALA A 1 91 ? -6.359 12.495 -14.187 1.00 75.19 91 ALA A O 1
ATOM 709 N N . LYS A 1 92 ? -6.929 11.597 -12.213 1.00 71.31 92 LYS A N 1
ATOM 710 C CA . LYS A 1 92 ? -5.817 12.190 -11.458 1.00 71.31 92 LYS A CA 1
ATOM 711 C C . LYS A 1 92 ? -4.501 11.431 -11.596 1.00 71.31 92 LYS A C 1
ATOM 713 O O . LYS A 1 92 ? -3.437 12.033 -11.482 1.00 71.31 92 LYS A O 1
ATOM 718 N N . ALA A 1 93 ? -4.570 10.132 -11.859 1.00 60.31 93 ALA A N 1
ATOM 719 C CA . ALA A 1 93 ? -3.416 9.275 -12.081 1.00 60.31 93 ALA A CA 1
ATOM 720 C C . ALA A 1 93 ? -2.634 9.628 -13.371 1.00 60.31 93 ALA A C 1
ATOM 722 O O . ALA A 1 93 ? -1.471 9.270 -13.472 1.00 60.31 93 ALA A O 1
ATOM 723 N N . GLY A 1 94 ? -3.208 10.372 -14.326 1.00 53.50 94 GLY A N 1
ATOM 724 C CA . GLY A 1 94 ? -2.615 10.618 -15.655 1.00 53.50 94 GLY A CA 1
ATOM 725 C C . GLY A 1 94 ? -2.144 12.047 -15.974 1.00 53.50 94 GLY A C 1
ATOM 726 O O . GLY A 1 94 ? -2.038 12.388 -17.149 1.00 53.50 94 GLY A O 1
ATOM 727 N N . GLY A 1 95 ? -1.904 12.916 -14.985 1.00 53.03 95 GLY A N 1
ATOM 728 C CA . GLY A 1 95 ? -1.393 14.278 -15.233 1.00 53.03 95 GLY A CA 1
ATOM 729 C C . GLY A 1 95 ? 0.025 14.314 -15.836 1.00 53.03 95 GLY A C 1
ATOM 730 O O . GLY A 1 95 ? 0.767 13.343 -15.733 1.00 53.03 95 GLY A O 1
ATOM 731 N N . THR A 1 96 ? 0.436 15.461 -16.399 1.00 44.75 96 THR A N 1
ATOM 732 C CA . THR A 1 96 ? 1.672 15.702 -17.195 1.00 44.75 96 THR A CA 1
ATOM 733 C C . THR A 1 96 ? 3.022 15.354 -16.540 1.00 44.75 96 THR A C 1
ATOM 735 O O . THR A 1 96 ? 4.053 15.552 -17.168 1.00 44.75 96 THR A O 1
ATOM 738 N N . ASN A 1 97 ? 3.042 14.820 -15.316 1.00 44.53 97 ASN A N 1
ATOM 739 C CA . ASN A 1 97 ? 4.228 14.305 -14.617 1.00 44.53 97 ASN A CA 1
ATOM 740 C C . ASN A 1 97 ? 3.897 13.116 -13.674 1.00 44.53 97 ASN A C 1
ATOM 742 O O . ASN A 1 97 ? 4.642 12.855 -12.731 1.00 44.53 97 ASN A O 1
ATOM 746 N N . ALA A 1 98 ? 2.757 12.432 -13.843 1.00 50.19 98 ALA A N 1
ATOM 747 C CA . ALA A 1 98 ? 2.210 11.533 -12.825 1.00 50.19 98 ALA A CA 1
ATOM 748 C C . ALA A 1 98 ? 2.387 10.042 -13.150 1.00 50.19 98 ALA A C 1
ATOM 750 O O . ALA A 1 98 ? 1.957 9.540 -14.183 1.00 50.19 98 ALA A O 1
ATOM 751 N N . CYS A 1 99 ? 2.982 9.337 -12.192 1.00 52.38 99 CYS A N 1
ATOM 752 C CA . CYS A 1 99 ? 2.988 7.888 -12.063 1.00 52.38 99 CYS A CA 1
ATOM 753 C C . CYS A 1 99 ? 1.554 7.407 -11.712 1.00 52.38 99 CYS A C 1
ATOM 755 O O . CYS A 1 99 ? 1.079 7.726 -10.616 1.00 52.38 99 CYS A O 1
ATOM 757 N N . PRO A 1 100 ? 0.835 6.672 -12.585 1.00 59.66 100 PRO A N 1
ATOM 758 C CA . PRO A 1 100 ? -0.616 6.466 -12.491 1.00 59.66 100 PRO A CA 1
ATOM 759 C C . PRO A 1 100 ? -1.084 5.422 -11.465 1.00 59.66 100 PRO A C 1
ATOM 761 O O . PRO A 1 100 ? -2.156 4.832 -11.612 1.00 59.66 100 PRO A O 1
ATOM 764 N N . HIS A 1 101 ? -0.305 5.151 -10.419 1.00 73.44 101 HIS A N 1
ATOM 765 C CA . HIS A 1 101 ? -0.660 4.112 -9.461 1.00 73.44 101 HIS A CA 1
ATOM 766 C C . HIS A 1 101 ? -1.532 4.652 -8.322 1.00 73.44 101 HIS A C 1
ATOM 768 O O . HIS A 1 101 ? -1.053 5.349 -7.421 1.00 73.44 101 HIS A O 1
ATOM 774 N N . ALA A 1 102 ? -2.816 4.292 -8.366 1.00 84.12 102 ALA A N 1
ATOM 775 C CA . ALA A 1 102 ? -3.754 4.454 -7.266 1.00 84.12 102 ALA A CA 1
ATOM 776 C C . ALA A 1 102 ? -3.858 3.144 -6.472 1.00 84.12 102 ALA A C 1
ATOM 778 O O . ALA A 1 102 ? -4.199 2.101 -7.031 1.00 84.12 102 ALA A O 1
ATOM 779 N N . ILE A 1 103 ? -3.615 3.208 -5.162 1.00 87.81 103 ILE A N 1
ATOM 780 C CA . ILE A 1 103 ? -3.776 2.061 -4.264 1.00 87.81 103 ILE A CA 1
ATOM 781 C C . ILE A 1 103 ? -5.260 1.949 -3.926 1.00 87.81 103 ILE A C 1
ATOM 783 O O . ILE A 1 103 ? -5.806 2.796 -3.214 1.00 87.81 103 ILE A O 1
ATOM 787 N N . ALA A 1 104 ? -5.919 0.921 -4.454 1.00 88.94 104 ALA A N 1
ATOM 788 C CA . ALA A 1 104 ? -7.309 0.628 -4.136 1.00 88.94 104 ALA A CA 1
ATOM 789 C C . ALA A 1 104 ? -7.404 -0.094 -2.782 1.00 88.94 104 ALA A C 1
ATOM 791 O O . ALA A 1 104 ? -6.751 -1.118 -2.569 1.00 88.94 104 ALA A O 1
ATOM 792 N N . ILE A 1 105 ? -8.226 0.438 -1.878 1.00 92.12 105 ILE A N 1
ATOM 793 C CA . ILE A 1 105 ? -8.435 -0.073 -0.521 1.00 92.12 105 ILE A CA 1
ATOM 794 C C . ILE A 1 105 ? -9.926 -0.324 -0.313 1.00 92.12 105 ILE A C 1
ATOM 796 O O . ILE A 1 105 ? -10.730 0.585 -0.494 1.00 92.12 105 ILE A O 1
ATOM 800 N N . GLY A 1 106 ? -10.300 -1.535 0.089 1.00 93.31 106 GLY A N 1
ATOM 801 C CA . GLY A 1 106 ? -11.648 -1.857 0.558 1.00 93.31 106 GLY A CA 1
ATOM 802 C C . GLY A 1 106 ? -11.721 -1.872 2.082 1.00 93.31 106 GLY A C 1
ATOM 803 O O . GLY A 1 106 ? -10.838 -2.426 2.734 1.00 93.31 106 GLY A O 1
ATOM 804 N N . VAL A 1 107 ? -12.776 -1.302 2.658 1.00 93.69 107 VAL A N 1
ATOM 805 C CA . VAL A 1 107 ? -13.068 -1.398 4.096 1.00 93.69 107 VAL A CA 1
ATOM 806 C C . VAL A 1 107 ? -13.928 -2.640 4.322 1.00 93.69 107 VAL A C 1
ATOM 808 O O . VAL A 1 107 ? -15.109 -2.640 3.983 1.00 93.69 107 VAL A O 1
ATOM 811 N N . LYS A 1 108 ? -13.338 -3.727 4.834 1.00 94.25 108 LYS A N 1
ATOM 812 C CA . LYS A 1 108 ? -13.995 -5.045 4.855 1.00 94.25 108 LYS A CA 1
ATOM 813 C C . LYS A 1 108 ? -14.906 -5.267 6.045 1.00 94.25 108 LYS A C 1
ATOM 815 O O . LYS A 1 108 ? -16.044 -5.679 5.872 1.00 94.25 108 LYS A O 1
ATOM 820 N N . GLU A 1 109 ? -14.374 -5.080 7.241 1.00 93.00 109 GLU A N 1
ATOM 821 C CA . GLU A 1 109 ? -15.076 -5.412 8.476 1.00 93.00 109 GLU A CA 1
ATOM 822 C C . GLU A 1 109 ? -14.444 -4.680 9.657 1.00 93.00 109 GLU A C 1
ATOM 824 O O . GLU A 1 109 ? -13.280 -4.272 9.613 1.00 93.00 109 GLU A O 1
ATOM 829 N N . TYR A 1 110 ? -15.218 -4.544 10.726 1.00 90.81 110 TYR A N 1
ATOM 830 C CA . TYR A 1 110 ? -14.745 -4.098 12.026 1.00 90.81 110 TYR A CA 1
ATOM 831 C C . TYR A 1 110 ? -14.937 -5.241 13.018 1.00 90.81 110 TYR A C 1
ATOM 833 O O . TYR A 1 110 ? -16.042 -5.763 13.159 1.00 90.81 110 TYR A O 1
ATOM 841 N N . LYS A 1 111 ? -13.851 -5.631 13.684 1.00 89.81 111 LYS A N 1
ATOM 842 C CA . LYS A 1 111 ? -13.846 -6.658 14.724 1.00 89.81 111 LYS A CA 1
ATOM 843 C C . LYS A 1 111 ? -13.805 -5.963 16.065 1.00 89.81 111 LYS A C 1
ATOM 845 O O . LYS A 1 111 ? -12.801 -5.332 16.391 1.00 89.81 111 LYS A O 1
ATOM 850 N N . GLU A 1 112 ? -14.904 -6.055 16.800 1.00 86.38 112 GLU A N 1
ATOM 851 C CA . GLU A 1 112 ? -14.943 -5.588 18.176 1.00 86.38 112 GLU A CA 1
ATOM 852 C C . GLU A 1 112 ? -14.252 -6.605 19.080 1.00 86.38 112 GLU A C 1
ATOM 854 O O . GLU A 1 112 ? -14.581 -7.789 19.050 1.00 86.38 112 GLU A O 1
ATOM 859 N N . ASP A 1 113 ? -13.283 -6.128 19.852 1.00 84.19 113 ASP A N 1
ATOM 860 C CA . ASP A 1 113 ? -12.560 -6.918 20.842 1.00 84.19 113 ASP A CA 1
ATOM 861 C C . ASP A 1 113 ? -12.359 -6.040 22.072 1.00 84.19 113 ASP A C 1
ATOM 863 O O . ASP A 1 113 ? -11.436 -5.227 22.141 1.00 84.19 113 ASP A O 1
ATOM 867 N N . LYS A 1 114 ? -13.327 -6.110 22.982 1.00 83.25 114 LYS A N 1
ATOM 868 C CA . LYS A 1 114 ? -13.378 -5.291 24.188 1.00 83.25 114 LYS A CA 1
ATOM 869 C C . LYS A 1 114 ? -13.675 -6.160 25.386 1.00 83.25 114 LYS A C 1
ATOM 871 O O . LYS A 1 114 ? -14.482 -7.087 25.309 1.00 83.25 114 LYS A O 1
ATOM 876 N N . GLY A 1 115 ? -13.109 -5.790 26.521 1.00 82.94 115 GLY A N 1
ATOM 877 C CA . GLY A 1 115 ? -13.457 -6.423 27.777 1.00 82.94 115 GLY A CA 1
ATOM 878 C C . GLY A 1 115 ? -12.708 -5.827 28.948 1.00 82.94 115 GLY A C 1
ATOM 879 O O . GLY A 1 115 ? -12.107 -4.762 28.860 1.00 82.94 115 GLY A O 1
ATOM 880 N N . ILE A 1 116 ? -12.749 -6.549 30.057 1.00 82.56 116 ILE A N 1
ATOM 881 C CA . ILE A 1 116 ? -12.027 -6.206 31.274 1.00 82.56 116 ILE A CA 1
ATOM 882 C C . ILE A 1 116 ? -11.008 -7.313 31.492 1.00 82.56 116 ILE A C 1
ATOM 884 O O . ILE A 1 116 ? -11.362 -8.495 31.497 1.00 82.56 116 ILE A O 1
ATOM 888 N N . LYS A 1 117 ? -9.737 -6.943 31.647 1.00 80.44 117 LYS A N 1
ATOM 889 C CA . LYS A 1 117 ? -8.688 -7.875 32.056 1.00 80.44 117 LYS A CA 1
ATOM 890 C C . LYS A 1 117 ? -8.087 -7.420 33.372 1.00 80.44 117 LYS A C 1
ATOM 892 O O . LYS A 1 117 ? -7.833 -6.237 33.588 1.00 80.44 117 LYS A O 1
ATOM 897 N N . MET A 1 118 ? -7.819 -8.380 34.241 1.00 77.50 118 MET A N 1
ATOM 898 C CA . MET A 1 118 ? -7.077 -8.117 35.460 1.00 77.50 118 MET A CA 1
ATOM 899 C C . MET A 1 118 ? -5.591 -8.015 35.114 1.00 77.50 118 MET A C 1
ATOM 901 O O . MET A 1 118 ? -5.010 -8.935 34.540 1.00 77.50 118 MET A O 1
ATOM 905 N N . ASP A 1 119 ? -4.973 -6.885 35.437 1.00 73.19 119 ASP A N 1
ATOM 906 C CA . ASP A 1 119 ? -3.527 -6.739 35.332 1.00 73.19 119 ASP A CA 1
ATOM 907 C C . ASP A 1 119 ? -2.878 -7.479 36.507 1.00 73.19 119 ASP A C 1
ATOM 909 O O . ASP A 1 119 ? -2.994 -7.066 37.660 1.00 73.19 119 ASP A O 1
ATOM 913 N N . GLU A 1 120 ? -2.214 -8.603 36.233 1.00 75.69 120 GLU A N 1
ATOM 914 C CA . GLU A 1 120 ? -1.602 -9.445 37.271 1.00 75.69 120 GLU A CA 1
ATOM 915 C C . GLU A 1 120 ? -0.528 -8.708 38.089 1.00 75.69 120 GLU A C 1
ATOM 917 O O . GLU A 1 120 ? -0.239 -9.089 39.226 1.00 75.69 120 GLU A O 1
ATOM 922 N N . ARG A 1 121 ? 0.04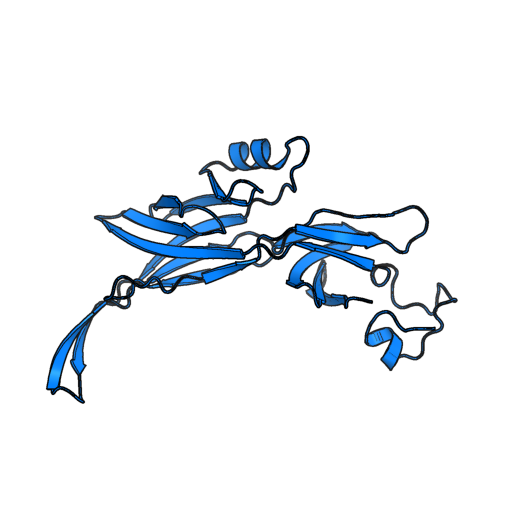8 -7.628 37.545 1.00 76.19 121 ARG A N 1
ATOM 923 C CA . ARG A 1 121 ? 1.106 -6.852 38.193 1.00 76.19 121 ARG A CA 1
ATOM 924 C C . ARG A 1 121 ? 0.545 -5.770 39.108 1.00 76.19 121 ARG A C 1
ATOM 926 O O . ARG A 1 121 ? 1.124 -5.531 40.167 1.00 76.19 121 ARG A O 1
ATOM 933 N N . THR A 1 122 ? -0.549 -5.111 38.729 1.00 73.31 122 THR A N 1
ATOM 934 C CA . THR A 1 122 ? -1.161 -4.043 39.544 1.00 73.31 122 THR A CA 1
ATOM 935 C C . THR A 1 122 ? -2.407 -4.493 40.307 1.00 73.31 122 THR A C 1
ATOM 937 O O . THR A 1 122 ? -2.913 -3.737 41.136 1.00 73.31 122 THR A O 1
ATOM 940 N N . LYS A 1 123 ? -2.889 -5.721 40.061 1.00 78.06 123 LYS A N 1
ATOM 941 C CA . LYS A 1 123 ? -4.157 -6.277 40.571 1.00 78.06 123 LYS A CA 1
ATOM 942 C C . LYS A 1 123 ? -5.350 -5.351 40.323 1.00 78.06 123 LYS A C 1
ATOM 944 O O . LYS A 1 123 ? -6.286 -5.311 41.115 1.00 78.06 123 LYS A O 1
ATOM 949 N N . THR A 1 124 ? -5.283 -4.571 39.249 1.00 78.12 124 THR A N 1
ATOM 950 C CA . THR A 1 124 ? -6.318 -3.611 38.862 1.00 78.12 124 THR A CA 1
ATOM 951 C C . THR A 1 124 ? -7.077 -4.171 37.671 1.00 78.12 124 THR A C 1
ATOM 953 O O . THR A 1 124 ? -6.476 -4.770 36.776 1.00 78.12 124 THR A O 1
ATOM 956 N N . GLU A 1 125 ? -8.391 -3.992 37.665 1.00 81.19 125 GLU A N 1
ATOM 957 C CA . GLU A 1 125 ? -9.211 -4.245 36.487 1.00 81.19 125 GLU A CA 1
ATOM 958 C C . GLU A 1 125 ? -8.951 -3.134 35.475 1.00 81.19 125 GLU A C 1
ATOM 960 O O . GLU A 1 125 ? -9.214 -1.963 35.743 1.00 81.19 125 GLU A O 1
ATOM 965 N N . ASN A 1 126 ? -8.386 -3.506 34.331 1.00 79.62 126 ASN A N 1
ATOM 966 C CA . ASN A 1 126 ? -8.166 -2.599 33.221 1.00 79.62 126 ASN A CA 1
ATOM 967 C C . ASN A 1 126 ? -9.141 -2.971 32.109 1.00 79.62 126 ASN A C 1
ATOM 969 O O . ASN A 1 126 ? -9.169 -4.116 31.644 1.00 79.62 126 ASN A O 1
ATOM 973 N N . GLU A 1 127 ? -9.930 -1.993 31.678 1.00 78.75 127 GLU A N 1
ATOM 974 C CA . GLU A 1 127 ? -10.642 -2.085 30.409 1.00 78.75 127 GLU A CA 1
ATOM 975 C C . GLU A 1 127 ? -9.608 -2.224 29.286 1.00 78.75 127 GLU A C 1
ATOM 977 O O . GLU A 1 127 ? -8.558 -1.581 29.335 1.00 78.75 127 GLU A O 1
ATOM 982 N N . TYR A 1 128 ? -9.875 -3.119 28.333 1.00 78.19 128 TYR A N 1
ATOM 983 C CA . TYR A 1 128 ? -9.108 -3.236 27.101 1.00 78.19 128 TYR A CA 1
ATOM 984 C C . TYR A 1 128 ? -10.016 -3.015 25.882 1.00 78.19 128 TYR A C 1
ATOM 986 O O . TYR A 1 128 ? -11.134 -3.536 25.835 1.00 78.19 128 TYR A O 1
ATOM 994 N N . ASP A 1 129 ? -9.525 -2.285 24.882 1.00 78.12 129 ASP A N 1
ATOM 995 C CA . ASP A 1 129 ? -10.102 -2.189 23.535 1.00 78.12 129 ASP A CA 1
ATOM 996 C C . ASP A 1 129 ? -9.041 -2.537 22.476 1.00 78.12 129 ASP A C 1
ATOM 998 O O . ASP A 1 129 ? -8.255 -1.697 22.039 1.00 78.12 129 ASP A O 1
ATOM 1002 N N . ASP A 1 130 ? -9.032 -3.801 22.053 1.00 79.44 130 ASP A N 1
ATOM 1003 C CA . ASP A 1 130 ? -8.161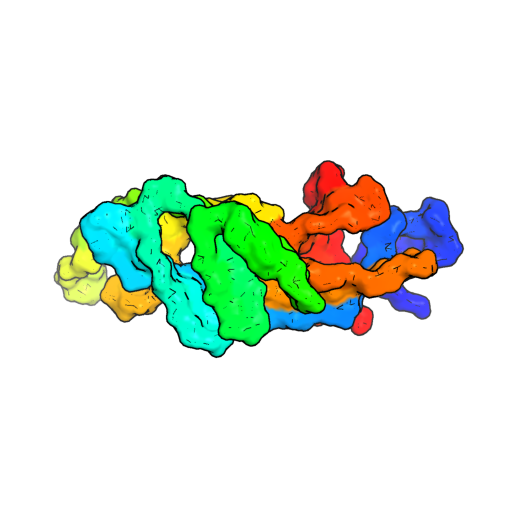 -4.355 21.011 1.00 79.44 130 ASP A CA 1
ATOM 1004 C C . ASP A 1 130 ? -8.850 -4.400 19.632 1.00 79.44 130 ASP A C 1
ATOM 1006 O O . ASP A 1 130 ? -8.354 -5.038 18.689 1.00 79.44 130 ASP A O 1
ATOM 1010 N N . SER A 1 131 ? -9.984 -3.699 19.498 1.00 84.12 131 SER A N 1
ATOM 1011 C CA . SER A 1 131 ? -10.803 -3.705 18.289 1.00 84.12 131 SER A CA 1
ATOM 1012 C C . SER A 1 131 ? -10.006 -3.284 17.055 1.00 84.12 131 SER A C 1
ATOM 1014 O O . SER A 1 131 ? -9.198 -2.346 17.077 1.00 84.12 131 SER A O 1
ATOM 1016 N N . ALA A 1 132 ? -10.288 -3.946 15.936 1.00 88.81 132 ALA A N 1
ATOM 1017 C CA . ALA A 1 132 ? -9.550 -3.761 14.698 1.00 88.81 132 ALA A CA 1
ATOM 1018 C C . ALA A 1 132 ? -10.466 -3.468 13.510 1.00 88.81 132 ALA A C 1
ATOM 1020 O O . ALA A 1 132 ? -11.466 -4.148 13.286 1.00 88.81 132 ALA A O 1
ATOM 1021 N N . LEU A 1 133 ? -10.073 -2.492 12.694 1.00 90.50 133 LEU A N 1
ATOM 1022 C CA . LEU A 1 133 ? -10.660 -2.253 11.382 1.00 90.50 133 LEU A CA 1
ATOM 1023 C C . LEU A 1 133 ? -9.843 -2.993 10.321 1.00 90.50 133 LEU A C 1
ATOM 1025 O O . LEU A 1 133 ? -8.644 -2.752 10.168 1.00 90.50 133 LEU A O 1
ATOM 1029 N N . VAL A 1 134 ? -10.485 -3.895 9.586 1.00 92.38 134 VAL A N 1
ATOM 1030 C CA . VAL A 1 134 ? -9.842 -4.693 8.542 1.00 92.38 134 VAL A CA 1
ATOM 1031 C C . VAL A 1 134 ? -9.987 -3.986 7.201 1.00 92.38 134 VAL A C 1
ATOM 1033 O O . VAL A 1 134 ? -11.092 -3.770 6.701 1.00 92.38 134 VAL A O 1
ATOM 1036 N N . LEU A 1 135 ? -8.849 -3.659 6.600 1.00 92.88 135 LEU A N 1
ATOM 1037 C CA . LEU A 1 135 ? -8.753 -3.120 5.252 1.00 92.88 135 LEU A CA 1
ATOM 1038 C C . LEU A 1 135 ? -8.218 -4.188 4.303 1.00 92.88 135 LEU A C 1
ATOM 1040 O O . LEU A 1 135 ? -7.378 -5.000 4.677 1.00 92.88 135 LEU A O 1
ATOM 1044 N N . GLU A 1 136 ? -8.658 -4.164 3.057 1.00 93.06 136 GLU A N 1
ATOM 1045 C CA . GLU A 1 136 ? -8.113 -4.976 1.975 1.00 93.06 136 GLU A CA 1
ATOM 1046 C C . GLU A 1 136 ? -7.421 -4.079 0.959 1.00 93.06 136 GLU A C 1
ATOM 1048 O O . GLU A 1 136 ? -8.036 -3.160 0.423 1.00 93.06 136 GLU A O 1
ATOM 1053 N N . ARG A 1 137 ? -6.162 -4.378 0.649 1.00 89.69 137 ARG A N 1
ATOM 1054 C CA . ARG A 1 137 ? -5.476 -3.823 -0.513 1.00 89.69 137 ARG A CA 1
ATOM 1055 C C . ARG A 1 137 ? -5.834 -4.632 -1.754 1.00 89.69 137 ARG A C 1
ATOM 1057 O O . ARG A 1 137 ? -5.750 -5.858 -1.746 1.00 89.69 137 ARG A O 1
ATOM 1064 N N . LYS A 1 138 ? -6.215 -3.931 -2.819 1.00 86.06 138 LYS A N 1
ATOM 1065 C CA . LYS A 1 138 ? -6.622 -4.514 -4.108 1.00 86.06 138 LYS A CA 1
ATOM 1066 C C . LYS A 1 138 ? -5.624 -4.233 -5.241 1.00 86.06 138 LY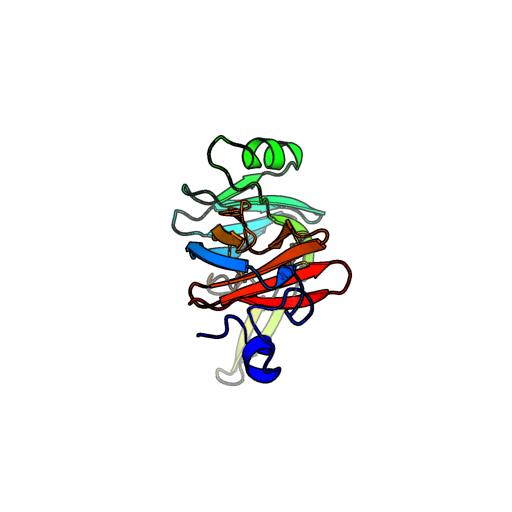S A C 1
ATOM 1068 O O . LYS A 1 138 ? -5.962 -4.406 -6.407 1.00 86.06 138 LYS A O 1
ATOM 1073 N N . ASP A 1 139 ? -4.425 -3.754 -4.915 1.00 82.62 139 ASP A N 1
ATOM 1074 C CA . ASP A 1 139 ? -3.311 -3.588 -5.852 1.00 82.62 139 ASP A CA 1
ATOM 1075 C C . ASP A 1 139 ? -2.442 -4.859 -5.933 1.00 82.62 139 ASP A C 1
ATOM 1077 O O . ASP A 1 139 ? -2.765 -5.880 -5.329 1.00 82.62 139 ASP A O 1
ATOM 1081 N N . GLY A 1 140 ? -1.333 -4.820 -6.679 1.00 74.94 140 GLY A N 1
ATOM 1082 C CA . GLY A 1 140 ? -0.484 -5.987 -6.955 1.00 74.94 140 GLY A CA 1
ATOM 1083 C C . GLY A 1 140 ? 0.209 -6.606 -5.733 1.00 74.94 140 GLY A C 1
ATOM 1084 O O . GLY A 1 140 ? 0.726 -7.716 -5.832 1.00 74.94 140 GLY A O 1
ATOM 1085 N N . LEU A 1 141 ? 0.200 -5.929 -4.577 1.00 78.88 141 LEU A N 1
ATOM 1086 C CA . LEU A 1 141 ? 0.624 -6.534 -3.310 1.00 78.88 141 LEU A CA 1
ATOM 1087 C C . LEU A 1 141 ? -0.453 -7.440 -2.709 1.00 78.88 141 LEU A C 1
ATOM 1089 O O . LEU A 1 141 ? -0.106 -8.435 -2.077 1.00 78.88 141 LEU A O 1
ATOM 1093 N N . GLY A 1 142 ? -1.729 -7.107 -2.924 1.00 75.31 142 GLY A N 1
ATOM 1094 C CA . GLY A 1 142 ? -2.878 -7.812 -2.368 1.00 75.31 142 GLY A CA 1
ATOM 1095 C C . GLY A 1 142 ? -2.876 -7.925 -0.837 1.00 75.31 142 GLY A C 1
ATOM 1096 O O . GLY A 1 142 ? -1.894 -7.664 -0.143 1.00 75.31 142 GLY A O 1
ATOM 1097 N N . GLY A 1 143 ? -4.008 -8.349 -0.284 1.00 83.75 143 GLY A N 1
ATOM 1098 C CA . GLY A 1 143 ? -4.080 -8.829 1.095 1.00 83.75 143 GLY A CA 1
ATOM 1099 C C . GLY A 1 143 ? -4.794 -7.906 2.074 1.00 83.75 143 GLY A C 1
ATOM 1100 O O . GLY A 1 143 ? -5.138 -6.758 1.790 1.00 83.75 143 GLY A O 1
ATOM 1101 N N . THR A 1 144 ? -5.061 -8.459 3.252 1.00 88.50 144 THR A N 1
ATOM 1102 C CA . THR A 1 144 ? -5.822 -7.805 4.316 1.00 88.50 144 THR A CA 1
ATOM 1103 C C . THR A 1 144 ? -4.908 -7.322 5.428 1.00 88.50 144 THR A C 1
ATOM 1105 O O . THR A 1 144 ? -4.025 -8.055 5.869 1.00 88.50 144 THR A O 1
ATOM 1108 N N . VAL A 1 145 ? -5.160 -6.118 5.930 1.00 88.81 145 VAL A N 1
ATOM 1109 C CA . VAL A 1 145 ? -4.464 -5.537 7.075 1.00 88.81 145 VAL A CA 1
ATOM 1110 C C . VAL A 1 145 ? -5.468 -5.158 8.155 1.00 88.81 145 VAL A C 1
ATOM 1112 O O . VAL A 1 145 ? -6.489 -4.537 7.873 1.00 88.81 145 VAL A O 1
ATOM 1115 N N . ALA A 1 146 ? -5.184 -5.540 9.397 1.00 89.62 146 ALA A N 1
ATOM 1116 C CA . ALA A 1 146 ? -5.986 -5.175 10.557 1.00 89.62 146 ALA A CA 1
ATOM 1117 C C . ALA A 1 146 ? -5.346 -3.970 11.259 1.00 89.62 146 ALA A C 1
ATOM 1119 O O . ALA A 1 146 ? -4.205 -4.048 11.714 1.00 89.62 146 ALA A O 1
ATOM 1120 N N . LEU A 1 147 ? -6.071 -2.855 11.330 1.00 89.06 147 LEU A N 1
ATOM 1121 C CA . LEU A 1 147 ? -5.639 -1.631 12.002 1.00 89.06 147 LEU A CA 1
ATOM 1122 C C . LEU A 1 147 ? -6.293 -1.543 13.379 1.00 89.06 147 LEU A C 1
ATOM 1124 O O . LEU A 1 147 ? -7.518 -1.514 13.467 1.00 89.06 147 LEU A O 1
ATOM 1128 N N . LYS A 1 148 ? -5.487 -1.465 14.439 1.00 85.31 148 LYS A N 1
ATOM 1129 C CA . LYS A 1 148 ? -5.967 -1.370 15.825 1.00 85.31 148 LYS A CA 1
ATOM 1130 C C . LYS A 1 148 ? -5.953 0.071 16.336 1.00 85.31 148 LYS A C 1
ATOM 1132 O O . LYS A 1 148 ? -5.046 0.842 15.999 1.00 85.31 148 LYS A O 1
ATOM 1137 N N . ILE A 1 149 ? -6.926 0.409 17.179 1.00 72.19 149 ILE A N 1
ATOM 1138 C CA . ILE A 1 149 ? -6.864 1.597 18.043 1.00 72.19 149 ILE A CA 1
ATOM 1139 C C . ILE A 1 149 ? -6.000 1.236 19.258 1.00 72.19 149 ILE A C 1
ATOM 1141 O O . ILE A 1 149 ? -6.152 0.166 19.824 1.00 72.19 149 ILE A O 1
ATOM 1145 N N . ASP A 1 150 ? -5.053 2.097 19.630 1.00 57.88 150 ASP A N 1
ATOM 1146 C CA . ASP A 1 150 ? -4.361 1.996 20.923 1.00 57.88 150 ASP A CA 1
ATOM 1147 C C . ASP A 1 150 ? -5.097 2.904 21.912 1.00 57.88 150 ASP A C 1
ATOM 1149 O O . ASP A 1 150 ? -5.397 4.058 21.588 1.00 57.88 150 ASP A O 1
ATOM 1153 N N . GLU A 1 151 ? -5.343 2.399 23.115 1.00 49.88 151 GLU A N 1
ATOM 1154 C CA . GLU A 1 151 ? -6.011 3.067 24.241 1.00 49.88 151 GLU A CA 1
ATOM 1155 C C . GLU A 1 151 ? -5.320 4.367 24.674 1.00 49.88 151 GLU A C 1
ATOM 1157 O O . GLU A 1 151 ? -5.916 5.224 25.320 1.00 49.88 151 GLU A O 1
ATOM 1162 N N . ARG A 1 152 ? -4.057 4.563 24.275 1.00 52.97 152 ARG A N 1
ATOM 1163 C CA . ARG A 1 152 ? -3.293 5.803 24.494 1.00 52.97 152 ARG A CA 1
ATOM 1164 C C . ARG A 1 152 ? -3.318 6.768 23.303 1.00 52.97 152 ARG A C 1
ATOM 1166 O O . ARG A 1 152 ? -2.500 7.688 23.245 1.00 52.97 152 ARG A O 1
ATOM 1173 N N . GLY A 1 153 ? -4.174 6.533 22.308 1.00 49.38 153 GLY A N 1
ATOM 1174 C CA . GLY A 1 153 ? -4.248 7.324 21.074 1.00 49.38 153 GLY A CA 1
ATOM 1175 C C . GLY A 1 153 ? -3.045 7.147 20.134 1.00 49.38 153 GLY A C 1
ATOM 1176 O O . GLY A 1 153 ? -2.894 7.896 19.165 1.00 49.38 153 GLY A O 1
ATOM 1177 N N . LYS A 1 154 ? -2.163 6.168 20.393 1.00 54.06 154 LYS A N 1
ATOM 1178 C CA . LYS A 1 154 ? -1.006 5.854 19.540 1.00 54.06 154 LYS A CA 1
ATOM 1179 C C . LYS A 1 154 ? -1.389 4.842 18.470 1.00 54.06 154 LYS A C 1
ATOM 1181 O O . LYS A 1 154 ? -1.263 3.642 18.648 1.00 54.06 154 LYS A O 1
ATOM 1186 N N . SER A 1 155 ? -1.811 5.326 17.314 1.00 53.66 155 SER A N 1
ATOM 1187 C CA . SER A 1 155 ? -2.181 4.461 16.197 1.00 53.66 155 SER A CA 1
ATOM 1188 C C . SER A 1 155 ? -1.140 3.374 15.866 1.00 53.66 155 SER A C 1
ATOM 1190 O O . SER A 1 155 ? -0.043 3.702 15.399 1.00 53.66 155 SER A O 1
ATOM 1192 N N . ARG A 1 156 ? -1.513 2.093 16.000 1.00 66.06 156 ARG A N 1
ATOM 1193 C CA . ARG A 1 156 ? -0.793 0.965 15.385 1.00 66.06 156 ARG A CA 1
ATOM 1194 C C . ARG A 1 156 ? -1.286 0.807 13.951 1.00 66.06 156 ARG A C 1
ATOM 1196 O O . ARG A 1 156 ? -2.190 0.031 13.653 1.00 66.06 156 ARG A O 1
ATOM 1203 N N . GLY A 1 157 ? -0.743 1.663 13.093 1.00 76.94 157 GLY A N 1
ATOM 1204 C CA . GLY A 1 157 ? -1.005 1.651 11.662 1.00 76.94 157 GLY A CA 1
ATOM 1205 C C . GLY A 1 157 ? -0.113 0.676 10.900 1.00 76.94 157 GLY A C 1
ATOM 1206 O O . GLY A 1 157 ? 0.792 0.060 11.461 1.00 76.94 157 GLY A O 1
ATOM 1207 N N . VAL A 1 158 ? -0.340 0.597 9.595 1.00 86.50 158 VAL A N 1
ATOM 1208 C CA . VAL A 1 158 ? 0.565 -0.048 8.642 1.00 86.50 158 VAL A CA 1
ATOM 1209 C C . VAL A 1 158 ? 1.349 1.015 7.885 1.00 86.50 158 VAL A C 1
ATOM 1211 O O . VAL A 1 158 ? 0.820 2.083 7.583 1.00 86.50 158 VAL A O 1
ATOM 1214 N N . GLU A 1 159 ? 2.609 0.733 7.574 1.00 86.56 159 GLU A N 1
ATOM 1215 C CA . GLU A 1 159 ? 3.437 1.579 6.719 1.00 86.56 159 GLU A CA 1
ATOM 1216 C C . GLU A 1 159 ? 3.535 0.957 5.324 1.00 86.56 159 GLU A C 1
ATOM 1218 O O . GLU A 1 159 ? 3.866 -0.218 5.175 1.00 86.56 159 GLU A O 1
ATOM 1223 N N . TRP A 1 160 ? 3.233 1.743 4.297 1.00 86.50 160 TRP A N 1
ATOM 1224 C CA . TRP A 1 160 ? 3.308 1.340 2.899 1.00 86.50 160 TRP A CA 1
ATOM 1225 C C . TRP A 1 160 ? 4.340 2.168 2.152 1.00 86.50 160 TRP A C 1
ATOM 1227 O O . TRP A 1 160 ? 4.378 3.394 2.271 1.00 86.50 160 TRP A O 1
ATOM 1237 N N . SER A 1 161 ? 5.136 1.498 1.323 1.00 83.06 161 SER A N 1
ATOM 1238 C CA . SER A 1 161 ? 5.991 2.158 0.342 1.00 83.06 161 SER A CA 1
ATOM 1239 C C . SER A 1 161 ? 5.132 2.710 -0.792 1.00 83.06 161 SER A C 1
ATOM 1241 O O . SER A 1 161 ? 4.400 1.970 -1.443 1.00 83.06 161 SER A O 1
ATOM 1243 N N . VAL A 1 162 ? 5.227 4.017 -1.019 1.00 81.56 162 VAL A N 1
ATOM 1244 C CA . VAL A 1 162 ? 4.526 4.756 -2.085 1.00 81.56 162 VAL A CA 1
ATOM 1245 C C . VAL A 1 162 ? 5.499 5.542 -2.969 1.00 81.56 162 VAL A C 1
ATOM 1247 O O . VAL A 1 162 ? 5.094 6.435 -3.709 1.00 81.56 162 VAL A O 1
ATOM 1250 N N . GLY A 1 163 ? 6.784 5.224 -2.831 1.00 80.69 163 GLY A N 1
ATOM 1251 C CA . GLY A 1 163 ? 7.894 5.801 -3.566 1.00 80.69 163 GLY A CA 1
ATOM 1252 C C . GLY A 1 163 ? 7.929 5.407 -5.031 1.00 80.69 163 GLY A C 1
ATOM 1253 O O . GLY A 1 163 ? 7.441 4.336 -5.404 1.00 80.69 163 GLY A O 1
ATOM 1254 N N . ASP A 1 164 ? 8.533 6.275 -5.835 1.00 85.94 164 ASP A N 1
ATOM 1255 C CA . ASP A 1 164 ? 8.711 6.045 -7.260 1.00 85.94 164 ASP A CA 1
ATOM 1256 C C . ASP A 1 164 ? 9.990 5.230 -7.513 1.00 85.94 164 ASP A C 1
ATOM 1258 O O . ASP A 1 164 ? 11.042 5.443 -6.912 1.00 85.94 164 ASP A O 1
ATOM 1262 N N . VAL A 1 165 ? 9.890 4.285 -8.436 1.00 86.62 165 VAL A N 1
ATOM 1263 C CA . VAL A 1 165 ? 10.941 3.359 -8.849 1.00 86.62 165 VAL A CA 1
ATOM 1264 C C . VAL A 1 165 ? 11.149 3.547 -10.337 1.00 86.62 165 VAL A C 1
ATOM 1266 O O . VAL A 1 165 ? 10.218 3.378 -11.122 1.00 86.62 165 VAL A O 1
ATOM 1269 N N . ARG A 1 166 ? 12.366 3.884 -10.741 1.00 89.00 166 ARG A N 1
ATOM 1270 C CA . ARG A 1 166 ? 12.755 3.947 -12.149 1.00 89.00 166 ARG A CA 1
ATOM 1271 C C . ARG A 1 166 ? 13.755 2.848 -12.425 1.00 89.00 166 ARG A C 1
ATOM 1273 O O . ARG A 1 166 ? 14.693 2.624 -11.657 1.00 89.00 166 ARG A O 1
ATOM 1280 N N . LEU A 1 167 ? 13.533 2.152 -13.525 1.00 87.88 167 LEU A N 1
ATOM 1281 C CA . LEU A 1 167 ? 14.345 1.032 -13.970 1.00 87.88 167 LEU A CA 1
ATOM 1282 C C . LEU A 1 167 ? 14.981 1.382 -15.316 1.00 87.88 167 LEU A C 1
ATOM 1284 O O . LEU A 1 167 ? 14.483 2.240 -16.029 1.00 87.88 167 LEU A O 1
ATOM 1288 N N . ILE A 1 168 ? 16.080 0.734 -15.681 1.00 86.81 168 ILE A N 1
ATOM 1289 C CA . ILE A 1 168 ? 16.703 0.868 -17.005 1.00 86.81 168 ILE A CA 1
ATOM 1290 C C . ILE A 1 168 ? 16.743 -0.510 -17.644 1.00 86.81 168 ILE A C 1
ATOM 1292 O O . ILE A 1 168 ? 17.290 -1.444 -17.047 1.00 86.81 168 ILE A O 1
ATOM 1296 N N . SER A 1 169 ? 16.203 -0.623 -18.856 1.00 84.00 169 SER A N 1
ATOM 1297 C CA . SER A 1 169 ? 16.413 -1.790 -19.706 1.00 84.00 169 SER A CA 1
ATOM 1298 C C . SER A 1 169 ? 17.817 -1.736 -20.307 1.00 84.00 169 SER A C 1
ATOM 1300 O O . SER A 1 169 ? 18.248 -0.726 -20.865 1.00 84.00 169 SER A O 1
ATOM 1302 N N . LEU A 1 170 ? 18.557 -2.837 -20.189 1.00 79.56 170 LEU A N 1
ATOM 1303 C CA . LEU A 1 170 ? 19.853 -3.021 -20.847 1.00 79.56 170 LEU A CA 1
ATOM 1304 C C . LEU A 1 170 ? 19.704 -3.582 -22.264 1.00 79.56 170 LEU A C 1
ATOM 1306 O O . LEU A 1 170 ? 20.710 -3.884 -22.911 1.00 79.56 170 LEU A O 1
ATOM 1310 N N . VAL A 1 171 ? 18.472 -3.766 -22.743 1.00 75.94 171 VAL A N 1
ATOM 1311 C CA . VAL A 1 171 ? 18.215 -4.074 -24.146 1.00 75.94 171 VAL A CA 1
ATOM 1312 C C . VAL A 1 171 ? 18.499 -2.808 -24.966 1.00 75.94 171 VAL A C 1
ATOM 1314 O O . VAL A 1 171 ? 17.988 -1.733 -24.637 1.00 75.94 171 VAL A O 1
ATOM 1317 N N . PRO A 1 172 ? 19.332 -2.893 -26.019 1.00 69.75 172 PRO A N 1
ATOM 1318 C CA . PRO A 1 172 ? 19.641 -1.740 -26.854 1.00 69.75 172 PRO A CA 1
ATOM 1319 C C . PRO A 1 172 ? 18.372 -1.071 -27.396 1.00 69.75 172 PRO A C 1
ATOM 1321 O O . PRO A 1 172 ? 17.554 -1.724 -28.036 1.00 69.75 172 PRO A O 1
ATOM 1324 N N . GLY A 1 173 ? 18.236 0.234 -27.153 1.00 74.56 173 GLY A N 1
ATOM 1325 C CA . GLY A 1 173 ? 17.125 1.049 -27.653 1.00 74.56 173 GLY A CA 1
ATOM 1326 C C . GLY A 1 173 ? 15.918 1.199 -26.717 1.00 74.56 173 GLY A C 1
ATOM 1327 O O . GLY A 1 173 ? 15.077 2.041 -27.006 1.00 74.56 173 GLY A O 1
ATOM 1328 N N . GLU A 1 174 ? 15.83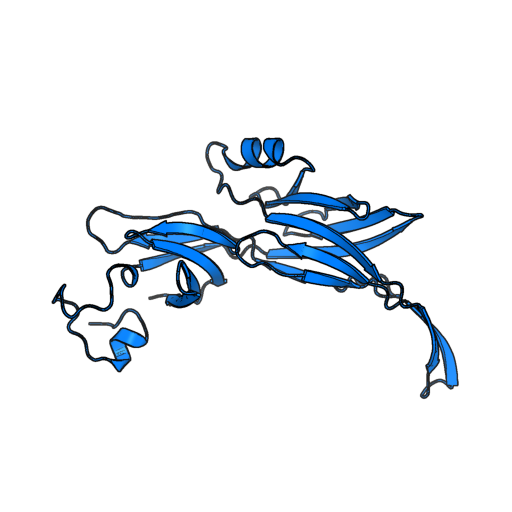1 0.463 -25.602 1.00 77.12 174 GLU A N 1
ATOM 1329 C CA . GLU A 1 174 ? 14.657 0.520 -24.705 1.00 77.12 174 GLU A CA 1
ATOM 1330 C C . GLU A 1 174 ? 14.764 1.575 -23.586 1.00 77.12 174 GLU A C 1
ATOM 1332 O O . GLU A 1 174 ? 13.764 2.190 -23.231 1.00 77.12 174 GLU A O 1
ATOM 1337 N N . GLY A 1 175 ? 15.965 1.848 -23.064 1.00 83.62 175 GLY A N 1
ATOM 1338 C CA . GLY A 1 175 ? 16.208 2.987 -22.166 1.00 83.62 175 GLY A CA 1
ATOM 1339 C C . GLY A 1 175 ? 15.553 2.899 -20.775 1.00 83.62 175 GLY A C 1
ATOM 1340 O O . GLY A 1 175 ? 15.463 1.824 -20.179 1.00 83.62 175 GLY A O 1
ATOM 1341 N N . GLU A 1 176 ? 15.191 4.059 -20.211 1.00 85.81 176 GLU A N 1
ATOM 1342 C CA . GLU A 1 176 ? 14.572 4.188 -18.879 1.00 85.81 176 GLU A CA 1
ATOM 1343 C C . GLU A 1 176 ? 13.085 3.803 -18.911 1.00 85.81 176 GLU A C 1
ATOM 1345 O O . GLU A 1 176 ? 12.342 4.170 -19.818 1.00 85.81 176 GLU A O 1
ATOM 1350 N N . MET A 1 177 ? 12.651 3.084 -17.880 1.00 86.19 177 MET A N 1
ATOM 1351 C CA . MET A 1 177 ? 11.294 2.605 -17.664 1.00 86.19 177 MET A CA 1
ATOM 1352 C C . MET A 1 177 ? 10.753 3.137 -16.335 1.00 86.19 177 MET A C 1
ATOM 1354 O O . MET A 1 177 ? 11.447 3.128 -15.312 1.00 86.19 177 MET A O 1
ATOM 1358 N N . GLY A 1 178 ? 9.480 3.526 -16.341 1.00 82.25 178 GLY A N 1
ATOM 1359 C CA . GLY A 1 178 ? 8.776 4.043 -15.172 1.00 82.25 178 GLY A CA 1
ATOM 1360 C C . GLY A 1 178 ? 8.513 5.553 -15.256 1.00 82.25 178 GLY A C 1
ATOM 1361 O O . GLY A 1 178 ? 8.565 6.124 -16.346 1.00 82.25 178 GLY A O 1
ATOM 1362 N N . PRO A 1 179 ? 8.207 6.216 -14.128 1.00 84.38 179 PRO A N 1
ATOM 1363 C CA . PRO A 1 179 ? 8.233 5.681 -12.765 1.00 84.38 179 PRO A CA 1
ATOM 1364 C C . PRO A 1 179 ? 7.206 4.556 -12.525 1.00 84.38 179 PRO A C 1
ATOM 1366 O O . PRO A 1 179 ? 6.176 4.483 -13.192 1.00 84.38 179 PRO A O 1
ATOM 1369 N N . PHE A 1 180 ? 7.504 3.685 -11.562 1.00 86.31 180 PHE A N 1
ATOM 1370 C CA . PHE A 1 180 ? 6.626 2.638 -11.033 1.00 86.31 180 PHE A CA 1
ATOM 1371 C C . PHE A 1 180 ? 6.504 2.762 -9.514 1.00 86.31 180 PHE A C 1
ATOM 1373 O O . PHE A 1 180 ? 7.389 3.317 -8.873 1.00 86.31 180 PHE A O 1
ATOM 1380 N N . ARG A 1 181 ? 5.455 2.203 -8.909 1.00 85.81 181 ARG A N 1
ATOM 1381 C CA . ARG A 1 181 ? 5.326 2.109 -7.443 1.00 85.81 181 ARG A CA 1
ATOM 1382 C C . ARG A 1 181 ? 5.198 0.677 -6.971 1.00 85.81 181 ARG A C 1
ATOM 1384 O O . ARG A 1 181 ? 4.771 -0.194 -7.720 1.00 85.81 181 ARG A O 1
ATOM 1391 N N . VAL A 1 182 ? 5.520 0.444 -5.702 1.00 86.25 182 VAL A N 1
ATOM 1392 C CA . VAL A 1 182 ? 5.265 -0.850 -5.060 1.00 86.25 182 VAL A CA 1
ATOM 1393 C C . VAL A 1 182 ? 3.761 -1.152 -5.106 1.00 86.25 182 VAL A C 1
ATOM 1395 O O . VAL A 1 182 ? 2.956 -0.319 -4.699 1.00 86.25 182 VAL A O 1
ATOM 1398 N N . GLY A 1 183 ? 3.397 -2.331 -5.613 1.00 85.19 183 GLY A N 1
ATOM 1399 C CA . GLY A 1 183 ? 2.021 -2.739 -5.908 1.00 85.19 183 GLY A CA 1
ATOM 1400 C C . GLY A 1 183 ? 1.576 -2.481 -7.350 1.00 85.19 183 GLY A C 1
ATOM 1401 O O . GLY A 1 183 ? 0.515 -2.959 -7.752 1.00 85.19 183 GLY A O 1
ATOM 1402 N N . GLN A 1 184 ? 2.372 -1.777 -8.159 1.00 86.50 184 GLN A N 1
ATOM 1403 C CA . GLN A 1 184 ? 2.089 -1.560 -9.575 1.00 86.50 184 GLN A CA 1
ATOM 1404 C C . GLN A 1 184 ? 2.620 -2.708 -10.431 1.00 86.50 184 GLN A C 1
ATOM 1406 O O . GLN A 1 184 ? 3.714 -3.223 -10.190 1.00 86.50 184 GLN A O 1
ATOM 1411 N N . THR A 1 185 ? 1.864 -3.056 -11.470 1.00 87.38 185 THR A N 1
ATOM 1412 C CA . THR A 1 185 ? 2.309 -3.955 -12.530 1.00 87.38 185 THR A CA 1
ATOM 1413 C C . THR A 1 185 ? 2.650 -3.192 -13.809 1.00 87.38 185 THR A C 1
ATOM 1415 O O . THR A 1 185 ? 2.074 -2.137 -14.091 1.00 87.38 185 THR A O 1
ATOM 1418 N N . PHE A 1 186 ? 3.597 -3.708 -14.589 1.00 86.38 186 PHE A N 1
ATOM 1419 C CA . PHE A 1 186 ? 3.971 -3.166 -15.891 1.00 86.38 186 PHE A CA 1
ATOM 1420 C C . PHE A 1 186 ? 4.392 -4.279 -16.863 1.00 86.38 186 PHE A C 1
ATOM 1422 O O . PHE A 1 186 ? 4.972 -5.279 -16.437 1.00 86.38 186 PHE A O 1
ATOM 1429 N N . PRO A 1 187 ? 4.108 -4.135 -18.168 1.00 86.19 187 PRO A N 1
ATOM 1430 C CA . PRO A 1 187 ? 4.572 -5.078 -19.177 1.00 86.19 187 PRO A CA 1
ATOM 1431 C C . PRO A 1 187 ? 6.041 -4.819 -19.540 1.00 86.19 187 PRO A C 1
ATOM 1433 O O . PRO A 1 187 ? 6.450 -3.673 -19.720 1.00 86.19 187 PRO A O 1
ATOM 1436 N N . TYR A 1 188 ? 6.831 -5.881 -19.686 1.00 84.38 188 TYR A N 1
ATOM 1437 C CA . TYR A 1 188 ? 8.213 -5.834 -20.164 1.00 84.38 188 TYR A CA 1
ATOM 1438 C C . TYR A 1 188 ? 8.617 -7.186 -20.761 1.00 84.38 188 TYR A C 1
ATOM 1440 O O . TYR A 1 188 ? 8.280 -8.227 -20.208 1.00 84.38 188 TYR A O 1
ATOM 1448 N N . ALA A 1 189 ? 9.335 -7.194 -21.889 1.00 77.81 189 ALA A N 1
ATOM 1449 C CA . ALA A 1 189 ? 9.836 -8.420 -22.528 1.00 77.81 189 ALA A CA 1
ATOM 1450 C C . ALA A 1 189 ? 8.783 -9.555 -22.636 1.00 77.81 189 ALA A C 1
ATOM 1452 O O . ALA A 1 189 ? 9.060 -10.697 -22.271 1.00 77.81 189 ALA A O 1
ATOM 1453 N N . GLU A 1 190 ? 7.572 -9.217 -23.102 1.00 80.50 190 GLU A N 1
ATOM 1454 C CA . GLU A 1 190 ? 6.427 -10.138 -23.283 1.00 80.50 190 GLU A CA 1
ATOM 1455 C C . GLU A 1 190 ? 5.870 -10.757 -21.983 1.00 80.50 190 GLU A C 1
ATOM 1457 O O . GLU A 1 190 ? 5.056 -11.678 -22.027 1.00 80.50 190 GLU A O 1
ATOM 1462 N N . ARG A 1 191 ? 6.273 -10.243 -20.815 1.00 82.81 191 ARG A N 1
ATOM 1463 C CA . ARG A 1 191 ? 5.774 -10.653 -19.495 1.00 82.81 191 ARG A CA 1
ATOM 1464 C C . ARG A 1 191 ? 5.240 -9.461 -18.706 1.00 82.81 191 ARG A C 1
ATOM 1466 O O . ARG A 1 191 ? 5.559 -8.312 -19.005 1.00 82.81 191 ARG A O 1
ATOM 1473 N N . THR A 1 192 ? 4.454 -9.735 -17.670 1.00 86.75 192 THR A N 1
ATOM 1474 C CA . THR A 1 192 ? 4.000 -8.712 -16.720 1.00 86.75 192 THR A CA 1
ATOM 1475 C C . THR A 1 192 ? 4.832 -8.795 -15.448 1.00 86.75 192 THR A C 1
ATOM 1477 O O . THR A 1 192 ? 5.010 -9.876 -14.892 1.00 86.75 192 THR A O 1
ATOM 1480 N N . PHE A 1 193 ? 5.331 -7.657 -14.976 1.00 86.62 193 PHE A N 1
ATOM 1481 C CA . PHE A 1 193 ? 6.109 -7.542 -13.747 1.00 86.62 193 PHE A CA 1
ATOM 1482 C C . PHE A 1 193 ? 5.333 -6.742 -12.713 1.00 86.62 193 PHE A C 1
ATOM 1484 O O . PHE A 1 193 ? 4.897 -5.637 -13.012 1.00 86.62 193 PHE A O 1
ATOM 1491 N N . GLY A 1 194 ? 5.187 -7.264 -11.499 1.00 89.06 194 GLY A N 1
ATOM 1492 C CA . GLY A 1 194 ? 4.685 -6.541 -10.333 1.00 89.06 194 GLY A CA 1
ATOM 1493 C C . GLY A 1 194 ? 5.825 -6.079 -9.434 1.00 89.06 194 GLY A C 1
ATOM 1494 O O . GLY A 1 194 ? 6.672 -6.884 -9.057 1.00 89.06 194 GLY A O 1
ATOM 1495 N N . VAL A 1 195 ? 5.861 -4.802 -9.061 1.00 89.19 195 VAL A N 1
ATOM 1496 C CA . VAL A 1 195 ? 6.845 -4.296 -8.092 1.00 89.19 195 VAL A CA 1
ATOM 1497 C C . VAL A 1 195 ? 6.408 -4.704 -6.686 1.00 89.19 195 VAL A C 1
ATOM 1499 O O . VAL A 1 195 ? 5.420 -4.189 -6.167 1.00 89.19 195 VAL A O 1
ATOM 1502 N N . MET A 1 196 ? 7.144 -5.614 -6.053 1.00 88.19 196 MET A N 1
ATOM 1503 C CA . MET A 1 196 ? 6.800 -6.161 -4.733 1.00 88.19 196 MET A CA 1
ATOM 1504 C C . MET A 1 196 ? 7.507 -5.436 -3.594 1.00 88.19 196 MET A C 1
ATOM 1506 O O . MET A 1 196 ? 6.962 -5.282 -2.505 1.00 88.19 196 MET A O 1
ATOM 1510 N N . GLU A 1 197 ? 8.726 -4.973 -3.843 1.00 86.81 197 GLU A N 1
ATOM 1511 C CA . GLU A 1 197 ? 9.526 -4.249 -2.866 1.00 86.81 197 GLU A CA 1
ATOM 1512 C C . GLU A 1 197 ? 10.451 -3.287 -3.602 1.00 86.81 197 GLU A C 1
ATOM 1514 O O . GLU A 1 197 ? 10.993 -3.623 -4.654 1.00 86.81 197 GLU A O 1
ATOM 1519 N N . ALA A 1 198 ? 10.653 -2.099 -3.046 1.00 85.94 198 ALA A N 1
ATOM 1520 C CA . ALA A 1 198 ? 11.629 -1.157 -3.560 1.00 85.94 198 ALA A CA 1
ATOM 1521 C C . ALA A 1 198 ? 12.291 -0.404 -2.413 1.00 85.94 198 ALA A C 1
ATOM 1523 O O . ALA A 1 198 ? 11.633 0.236 -1.591 1.00 85.94 198 ALA A O 1
ATOM 1524 N N . THR A 1 199 ? 13.611 -0.494 -2.372 1.00 82.38 199 THR A N 1
ATOM 1525 C CA . THR A 1 199 ? 14.490 0.214 -1.449 1.00 82.38 199 THR A CA 1
ATOM 1526 C C . THR A 1 199 ? 15.672 0.754 -2.247 1.00 82.38 199 THR A C 1
ATOM 1528 O O . THR A 1 199 ? 15.960 0.266 -3.339 1.00 82.38 199 THR A O 1
ATOM 1531 N N . GLY A 1 200 ? 16.422 1.708 -1.692 1.00 75.56 200 GLY A N 1
ATOM 1532 C CA . GLY A 1 200 ? 17.668 2.161 -2.324 1.00 75.56 200 GLY A CA 1
ATOM 1533 C C . GLY A 1 200 ? 18.715 1.050 -2.511 1.00 75.56 200 GLY A C 1
ATOM 1534 O O . GLY A 1 200 ? 19.678 1.252 -3.237 1.00 75.56 200 GLY A O 1
ATOM 1535 N N . GLN A 1 201 ? 18.529 -0.114 -1.873 1.00 80.12 201 GLN A N 1
ATOM 1536 C CA . GLN A 1 201 ? 19.455 -1.248 -1.885 1.00 80.12 201 GLN A CA 1
ATOM 1537 C C . GLN A 1 201 ? 18.953 -2.473 -2.656 1.00 80.12 201 GLN A C 1
ATOM 1539 O O . GLN A 1 201 ? 19.711 -3.424 -2.817 1.00 80.12 201 GLN A O 1
ATOM 1544 N N . LYS A 1 202 ? 17.690 -2.496 -3.090 1.00 86.00 202 LYS A N 1
ATOM 1545 C CA . LYS A 1 202 ? 17.114 -3.585 -3.889 1.00 86.00 202 LYS A CA 1
ATOM 1546 C C . LYS A 1 202 ? 15.733 -3.226 -4.415 1.00 86.00 202 LYS A C 1
ATOM 1548 O O . LYS A 1 202 ? 14.969 -2.536 -3.737 1.00 86.00 202 LYS A O 1
ATOM 1553 N N . VAL A 1 203 ? 15.386 -3.786 -5.566 1.00 86.31 203 VAL A N 1
ATOM 1554 C CA . VAL A 1 203 ? 14.020 -3.823 -6.093 1.00 86.31 203 VAL A CA 1
ATOM 1555 C C . VAL A 1 203 ? 13.642 -5.276 -6.351 1.00 86.31 203 VAL A C 1
ATOM 1557 O O . VAL A 1 203 ? 14.355 -5.979 -7.059 1.00 86.31 203 VAL A O 1
ATOM 1560 N N . THR A 1 204 ? 12.521 -5.718 -5.790 1.00 88.50 204 THR A N 1
ATOM 1561 C CA . THR A 1 204 ? 11.985 -7.069 -5.985 1.00 88.50 204 THR A CA 1
ATOM 1562 C C . THR A 1 204 ? 10.796 -6.997 -6.930 1.00 88.50 204 THR A C 1
ATOM 1564 O O . THR A 1 204 ? 9.824 -6.286 -6.661 1.00 88.50 204 THR A O 1
ATOM 1567 N N . LEU A 1 205 ? 10.863 -7.746 -8.025 1.00 88.94 205 LEU A N 1
ATOM 1568 C CA . LEU A 1 205 ? 9.813 -7.862 -9.026 1.00 88.94 205 LEU A CA 1
ATOM 1569 C C . LEU A 1 205 ? 9.212 -9.266 -8.997 1.00 88.94 205 LEU A C 1
ATOM 1571 O O . LEU A 1 205 ? 9.934 -10.246 -8.850 1.00 88.94 205 LEU A O 1
ATOM 1575 N N . ARG A 1 206 ? 7.901 -9.370 -9.187 1.00 87.88 206 ARG A N 1
ATOM 1576 C CA . ARG A 1 206 ? 7.183 -10.629 -9.388 1.00 87.88 206 ARG A CA 1
ATOM 1577 C C . ARG A 1 206 ? 6.795 -10.770 -10.848 1.00 87.88 206 ARG A C 1
ATOM 1579 O O . ARG A 1 206 ? 6.203 -9.850 -11.398 1.00 87.88 206 ARG A O 1
ATOM 1586 N N . ILE A 1 207 ? 7.080 -11.910 -11.458 1.00 85.88 207 ILE A N 1
ATOM 1587 C CA . ILE A 1 207 ? 6.737 -12.189 -12.852 1.00 85.88 207 ILE A CA 1
ATOM 1588 C C . ILE A 1 207 ? 5.384 -12.897 -12.936 1.00 85.88 207 ILE A C 1
ATOM 1590 O O . ILE A 1 207 ? 5.144 -13.888 -12.244 1.00 85.88 207 ILE A O 1
ATOM 1594 N N . GLU A 1 208 ? 4.519 -12.430 -13.832 1.00 79.69 208 GLU A N 1
ATOM 1595 C CA . GLU A 1 208 ? 3.245 -13.062 -14.169 1.00 79.69 208 GLU A CA 1
ATOM 1596 C C . GLU A 1 208 ? 3.198 -13.499 -15.648 1.00 79.69 208 GLU A C 1
ATOM 1598 O O . GLU A 1 208 ? 3.677 -12.759 -16.517 1.00 79.69 208 GLU A O 1
ATOM 1603 N N . PRO A 1 209 ? 2.600 -14.671 -15.960 1.00 66.50 209 PRO A N 1
ATOM 1604 C CA . PRO A 1 209 ? 2.084 -15.688 -15.034 1.00 66.50 209 PRO A CA 1
ATOM 1605 C C . PRO A 1 209 ? 3.217 -16.553 -14.446 1.00 66.50 209 PRO A C 1
ATOM 1607 O O . PRO A 1 209 ? 4.200 -16.839 -15.123 1.00 66.50 209 PRO A O 1
ATOM 1610 N N . GLY A 1 210 ? 3.083 -16.991 -13.190 1.00 66.56 210 GLY A N 1
ATOM 1611 C CA . GLY A 1 210 ? 4.018 -17.944 -12.563 1.00 66.56 210 GLY A CA 1
ATOM 1612 C C . GLY A 1 210 ? 4.514 -17.550 -11.172 1.00 66.56 210 GLY A C 1
ATOM 1613 O O . GLY A 1 210 ? 4.851 -18.421 -10.380 1.00 66.56 210 GLY A O 1
ATOM 1614 N N . GLY A 1 211 ? 4.495 -16.260 -10.829 1.00 76.00 211 GLY A N 1
ATOM 1615 C CA . GLY A 1 211 ? 4.834 -15.774 -9.490 1.00 76.00 211 GLY A CA 1
ATOM 1616 C C . GLY A 1 211 ? 6.316 -15.860 -9.120 1.00 76.00 211 GLY A C 1
ATOM 1617 O O . GLY A 1 211 ? 6.640 -15.718 -7.944 1.00 76.00 211 GLY A O 1
ATOM 1618 N N . GLU A 1 212 ? 7.197 -16.073 -10.097 1.00 81.56 212 GLU A N 1
ATOM 1619 C CA . GLU A 1 212 ? 8.650 -16.046 -9.921 1.00 81.56 212 GLU A CA 1
ATOM 1620 C C . GLU A 1 212 ? 9.100 -14.671 -9.402 1.00 81.56 212 GLU A C 1
ATOM 1622 O O . GLU A 1 212 ? 8.610 -13.642 -9.869 1.00 81.56 212 GLU A O 1
ATOM 1627 N N . MET A 1 213 ? 10.019 -14.647 -8.434 1.00 81.81 213 MET A N 1
ATOM 1628 C CA . MET A 1 213 ? 10.517 -13.417 -7.812 1.00 81.81 213 MET A CA 1
ATOM 1629 C C . MET A 1 213 ? 11.937 -13.125 -8.292 1.00 81.81 213 MET A C 1
ATOM 1631 O O . MET A 1 213 ? 12.830 -13.953 -8.139 1.00 81.81 213 MET A O 1
ATOM 1635 N N . VAL A 1 214 ? 12.157 -11.925 -8.820 1.00 82.69 214 VAL A N 1
ATOM 1636 C CA . VAL A 1 214 ? 13.461 -11.440 -9.276 1.00 82.69 214 VAL A CA 1
ATOM 1637 C C . VAL A 1 214 ? 13.894 -10.280 -8.397 1.00 82.69 214 VAL A C 1
ATOM 1639 O O . VAL A 1 214 ? 13.189 -9.279 -8.291 1.00 82.69 214 VAL A O 1
ATOM 1642 N N . THR A 1 215 ? 15.073 -10.395 -7.789 1.00 83.62 215 THR A N 1
ATOM 1643 C CA . THR A 1 215 ? 15.676 -9.311 -7.005 1.00 83.62 215 THR A CA 1
ATOM 1644 C C . THR A 1 215 ? 16.752 -8.620 -7.831 1.00 83.62 215 THR A C 1
ATOM 1646 O O . THR A 1 215 ? 17.701 -9.257 -8.278 1.00 83.62 215 THR A O 1
ATOM 1649 N N . ILE A 1 216 ? 16.618 -7.311 -8.012 1.00 82.94 216 ILE A N 1
ATOM 1650 C CA . ILE A 1 216 ? 17.597 -6.450 -8.673 1.00 82.94 216 ILE A CA 1
ATOM 1651 C C . ILE A 1 216 ? 18.346 -5.685 -7.588 1.00 82.94 216 ILE A C 1
ATOM 1653 O O . ILE A 1 216 ? 17.726 -5.028 -6.751 1.00 82.94 216 ILE A O 1
ATOM 1657 N N . LEU A 1 217 ? 19.674 -5.755 -7.610 1.00 80.44 217 LEU A N 1
ATOM 1658 C CA . LEU A 1 217 ? 20.542 -5.036 -6.681 1.00 80.44 217 LEU A CA 1
ATOM 1659 C C . LEU A 1 217 ? 21.116 -3.765 -7.341 1.00 80.44 217 LEU A C 1
ATOM 1661 O O . LEU A 1 217 ? 21.272 -3.727 -8.567 1.00 80.44 217 LEU A O 1
ATOM 1665 N N . PRO A 1 218 ? 21.430 -2.715 -6.559 1.00 74.56 218 PRO A N 1
ATOM 1666 C CA . PRO A 1 218 ? 22.199 -1.576 -7.027 1.00 74.56 218 PRO A CA 1
ATOM 1667 C C . PRO A 1 218 ? 23.558 -2.069 -7.513 1.00 74.56 218 PRO A C 1
ATOM 1669 O O . PRO A 1 218 ? 24.140 -2.982 -6.925 1.00 74.56 218 PRO A O 1
ATOM 1672 N N . LYS A 1 219 ? 24.046 -1.467 -8.594 1.00 60.53 219 LYS A N 1
ATOM 1673 C CA . LYS A 1 219 ? 25.422 -1.665 -9.044 1.00 60.53 219 LYS A CA 1
ATOM 1674 C C . LYS A 1 219 ? 26.394 -0.801 -8.268 1.00 60.53 219 LYS A C 1
ATOM 1676 O O . LYS A 1 219 ? 26.000 0.335 -7.928 1.00 60.53 219 LYS A O 1
#

Secondary structure (DSSP, 8-state):
---SSHHHHHHT--TT-TTTSS-GGG-EEEEEE---EEEEEEEEEETTEEEEEEESSS--EEEEE-TT-EEEEEEETTEEEEES-HHHHHHHHTSTT----EEEEEEEEEE--EEEEEETTTTEEEEEE--EEEEEE-STT-EEEEEEPPTTS--B-EEEE--EEEEEE-STTT-EEEEEETT-EEEETTEEEEEEEEETTEEEEEEETTTEEEEEPP-